Protein AF-A0A8S2PRD5-F1 (afdb_monomer_lite)

Organism: NCBI:txid392030

pLDDT: mean 72.34, std 20.8, range [29.12, 95.31]

Sequence (374 aa):
MIRCELNALCGSRYSSFDSYRQHIYRCHRSLIDPFDYDHSGSVAIEKALNDIGGSSVDCISSNEPDLTIDSDEFIYPEEELSEIDYQSINFGPILNNVFDQNTRFTKLTTFYTYFLLELREHHLLPQKVVQLIISNICILLDIIIKITNAKTLSACAPVIDFATVLREINQIISFISKNEYQFLKQCTEHFDYQPPTKIMLNTAEECANYVPLKQSVSCMLHDDQLLQAIIDNIKSLSTCTAKDKDLIISNRQCRSVRSNLVRPTNSNALLLKLYTDASNEIGGFQKNFNGGHFCRHCFITHENQHIPLTDISFVPRSRLKHDKIVNHIIANNGRQTVQGVKGLSWFHDLIGFHSTESLPPDIMHDIAEGSTAR

Structure (mmCIF, N/CA/C/O backbone):
data_AF-A0A8S2PRD5-F1
#
_entry.id   AF-A0A8S2PRD5-F1
#
loop_
_atom_site.group_PDB
_atom_site.id
_atom_site.type_symbol
_atom_site.label_atom_id
_atom_site.label_alt_id
_atom_site.label_comp_id
_atom_site.label_asym_id
_atom_site.label_entity_id
_atom_site.label_seq_id
_atom_site.pdbx_PDB_ins_code
_atom_site.Cartn_x
_atom_site.Cartn_y
_atom_site.Cartn_z
_atom_site.occupancy
_atom_site.B_iso_or_equiv
_atom_site.auth_seq_id
_atom_site.auth_comp_id
_atom_site.auth_asym_id
_atom_site.auth_atom_id
_atom_site.pdbx_PDB_model_num
ATOM 1 N N . MET A 1 1 ? 32.673 7.829 3.037 1.00 81.50 1 MET A N 1
ATOM 2 C CA . MET A 1 1 ? 32.618 9.024 3.907 1.00 81.50 1 MET A CA 1
ATOM 3 C C . MET A 1 1 ? 31.979 10.146 3.105 1.00 81.50 1 MET A C 1
ATOM 5 O O . MET A 1 1 ? 32.469 10.448 2.025 1.00 81.50 1 MET A O 1
ATOM 9 N N . ILE A 1 2 ? 30.852 10.674 3.574 1.00 92.62 2 ILE A N 1
ATOM 10 C CA . ILE A 1 2 ? 30.017 11.657 2.869 1.00 92.62 2 ILE A CA 1
ATOM 11 C C . ILE A 1 2 ? 30.376 13.046 3.390 1.00 92.62 2 ILE A C 1
ATOM 13 O O . ILE A 1 2 ? 30.524 13.213 4.599 1.00 92.62 2 ILE A O 1
ATOM 17 N N . ARG A 1 3 ? 30.528 14.035 2.508 1.00 94.12 3 ARG A N 1
ATOM 18 C CA . ARG A 1 3 ? 30.834 15.417 2.894 1.00 94.12 3 ARG A CA 1
ATOM 19 C C . ARG A 1 3 ? 29.640 16.323 2.618 1.00 94.12 3 ARG A C 1
ATOM 21 O O . ARG A 1 3 ? 29.030 16.227 1.559 1.00 94.12 3 ARG A O 1
ATOM 28 N N . CYS A 1 4 ? 29.315 17.198 3.563 1.00 93.31 4 CYS A N 1
ATOM 29 C CA . CYS A 1 4 ? 28.312 18.232 3.364 1.00 93.31 4 CYS A CA 1
ATOM 30 C C . CYS A 1 4 ? 28.913 19.442 2.649 1.00 93.31 4 CYS A C 1
ATOM 32 O O . CYS A 1 4 ? 29.813 20.102 3.170 1.00 93.31 4 CYS A O 1
ATOM 34 N N . GLU A 1 5 ? 28.394 19.717 1.452 1.00 92.38 5 GLU A N 1
ATOM 35 C CA . GLU A 1 5 ? 28.808 20.832 0.591 1.00 92.38 5 GLU A CA 1
ATOM 36 C C . GLU A 1 5 ? 27.636 21.778 0.265 1.00 92.38 5 GLU A C 1
ATOM 38 O O . GLU A 1 5 ? 27.723 22.592 -0.646 1.00 92.38 5 GLU A O 1
ATOM 43 N N . LEU A 1 6 ? 26.536 21.701 1.028 1.00 82.94 6 LEU A N 1
ATOM 44 C CA . LEU A 1 6 ? 25.355 22.563 0.849 1.00 82.94 6 LEU A CA 1
ATOM 45 C C . LEU A 1 6 ? 25.629 24.039 1.172 1.00 82.94 6 LEU A C 1
ATOM 47 O O . LEU A 1 6 ? 24.946 24.923 0.666 1.00 82.94 6 LEU A O 1
ATOM 51 N N . ASN A 1 7 ? 26.632 24.310 2.005 1.00 83.88 7 ASN A N 1
ATOM 52 C CA . ASN A 1 7 ? 27.149 25.645 2.272 1.00 83.88 7 ASN A CA 1
ATOM 53 C C . ASN A 1 7 ? 28.681 25.576 2.233 1.00 83.88 7 ASN A C 1
ATOM 55 O O . ASN A 1 7 ? 29.266 24.650 2.805 1.00 83.88 7 ASN A O 1
ATOM 59 N N . ALA A 1 8 ? 29.324 26.565 1.605 1.00 80.50 8 ALA A N 1
ATOM 60 C CA . ALA A 1 8 ? 30.781 26.676 1.507 1.00 80.50 8 ALA A CA 1
ATOM 61 C C . ALA A 1 8 ? 31.489 26.607 2.876 1.00 80.50 8 ALA A C 1
ATOM 63 O O . ALA A 1 8 ? 32.652 26.218 2.947 1.00 80.50 8 ALA A O 1
ATOM 64 N N . LEU A 1 9 ? 30.779 26.938 3.959 1.00 83.94 9 LEU A N 1
ATOM 65 C CA . LEU A 1 9 ? 31.292 26.922 5.330 1.00 83.94 9 LEU A CA 1
ATOM 66 C C . LEU A 1 9 ? 31.017 25.626 6.110 1.00 83.94 9 LEU A C 1
ATOM 68 O O . LEU A 1 9 ? 31.553 25.468 7.200 1.00 83.94 9 LEU A O 1
ATOM 72 N N . CYS A 1 10 ? 30.192 24.701 5.608 1.00 93.50 10 CYS A N 1
ATOM 73 C CA . CYS A 1 10 ? 29.813 23.524 6.393 1.00 93.50 10 CYS A CA 1
ATOM 74 C C . CYS A 1 10 ? 30.940 22.487 6.484 1.00 93.50 10 CYS A C 1
ATOM 76 O O . CYS A 1 10 ? 31.362 22.112 7.577 1.00 93.50 10 CYS A O 1
ATOM 78 N N . GLY A 1 11 ? 31.384 21.968 5.334 1.00 90.88 11 GLY A N 1
ATOM 79 C CA . GLY A 1 11 ? 32.516 21.045 5.205 1.00 90.88 11 GLY A CA 1
ATOM 80 C C . GLY A 1 11 ? 32.454 19.733 6.004 1.00 90.88 11 GLY A C 1
ATOM 81 O O . GLY A 1 11 ? 33.428 18.975 5.952 1.00 90.88 11 GLY A O 1
ATOM 82 N N . SER A 1 12 ? 31.359 19.457 6.718 1.00 94.44 12 SER A N 1
ATOM 83 C CA . SER A 1 12 ? 31.253 18.376 7.702 1.00 94.44 12 SER A CA 1
ATOM 84 C C . SER A 1 12 ? 31.282 16.999 7.043 1.00 94.44 12 SER A C 1
ATOM 86 O O . SER A 1 12 ? 30.816 16.835 5.914 1.00 94.44 12 SER A O 1
ATOM 88 N N . ARG A 1 13 ? 31.858 16.001 7.723 1.00 95.06 13 ARG A N 1
ATOM 89 C CA . ARG A 1 13 ? 32.055 14.643 7.190 1.00 95.06 13 ARG A CA 1
ATOM 90 C C . ARG A 1 13 ? 31.307 13.602 8.020 1.00 95.06 13 ARG A C 1
ATOM 92 O O . ARG A 1 13 ? 31.353 13.647 9.242 1.00 95.06 13 ARG A O 1
ATOM 99 N N . TYR A 1 14 ? 30.688 12.637 7.343 1.00 94.31 14 TYR A N 1
ATOM 100 C CA . TYR A 1 14 ? 29.856 11.596 7.948 1.00 94.31 14 TYR A CA 1
ATOM 101 C C . TYR A 1 14 ? 30.262 10.201 7.474 1.00 94.31 14 TYR A C 1
ATOM 103 O O . TYR A 1 14 ? 30.602 9.985 6.303 1.00 94.31 14 TYR A O 1
ATOM 111 N N . SER A 1 15 ? 30.232 9.241 8.394 1.00 86.75 15 SER A N 1
ATOM 112 C CA . SER A 1 15 ? 30.484 7.824 8.116 1.00 86.75 15 SER A CA 1
ATOM 113 C C . SER A 1 15 ? 29.257 7.111 7.540 1.00 86.75 15 SER A C 1
ATOM 115 O O . SER A 1 15 ? 29.431 6.190 6.746 1.00 86.75 15 SER A O 1
ATOM 117 N N . SER A 1 16 ? 28.041 7.570 7.862 1.00 90.69 16 SER A N 1
ATOM 118 C CA . SER A 1 16 ? 26.768 7.013 7.389 1.00 90.69 16 SER A CA 1
ATOM 119 C C . SER A 1 16 ? 25.863 8.078 6.754 1.00 90.69 16 SER A C 1
ATOM 121 O O . SER A 1 16 ? 26.011 9.281 6.992 1.00 90.69 16 SER A O 1
ATOM 123 N N . PHE A 1 17 ? 24.913 7.626 5.932 1.00 82.81 17 PHE A N 1
ATOM 124 C CA . PHE A 1 17 ? 23.930 8.500 5.292 1.00 82.81 17 PHE A CA 1
ATOM 125 C C . PHE A 1 17 ? 22.931 9.096 6.295 1.00 82.81 17 PHE A C 1
ATOM 127 O O . PHE A 1 17 ? 22.565 10.259 6.158 1.00 82.81 17 PHE A O 1
ATOM 134 N N . ASP A 1 18 ? 22.547 8.357 7.338 1.00 81.25 18 ASP A N 1
ATOM 135 C CA . ASP A 1 18 ? 21.600 8.853 8.344 1.00 81.25 18 ASP A CA 1
ATOM 136 C C . ASP A 1 18 ? 22.165 10.029 9.143 1.00 81.25 18 ASP A C 1
ATOM 138 O O . ASP A 1 18 ? 21.480 11.036 9.329 1.00 81.25 18 ASP A O 1
ATOM 142 N N . SER A 1 19 ? 23.440 9.965 9.539 1.00 86.06 19 SER A N 1
ATOM 143 C CA . SER A 1 19 ? 24.104 11.082 10.220 1.00 86.06 19 SER A CA 1
ATOM 144 C C . SER A 1 19 ? 24.233 12.307 9.311 1.00 86.06 19 SER A C 1
ATOM 146 O O . SER A 1 19 ? 24.036 13.436 9.761 1.00 86.06 19 SER A O 1
ATOM 148 N N . TYR A 1 20 ? 24.497 12.090 8.019 1.00 93.44 20 TYR A N 1
ATOM 149 C CA . TYR A 1 20 ? 24.506 13.156 7.018 1.00 93.44 20 TYR A CA 1
ATOM 150 C C . TYR A 1 20 ? 23.119 13.792 6.847 1.00 93.44 20 TYR A C 1
ATOM 152 O O . TYR A 1 20 ? 22.990 15.014 6.891 1.00 93.44 20 TYR A O 1
ATOM 160 N N . ARG A 1 21 ? 22.063 12.979 6.732 1.00 89.81 21 ARG A N 1
ATOM 161 C CA . ARG A 1 21 ? 20.674 13.437 6.611 1.00 89.81 21 ARG A CA 1
ATOM 162 C C . ARG A 1 21 ? 20.238 14.244 7.836 1.00 89.81 21 ARG A C 1
ATOM 164 O O . ARG A 1 21 ? 19.700 15.335 7.677 1.00 89.81 21 ARG A O 1
ATOM 171 N N . GLN A 1 22 ? 20.491 13.757 9.051 1.00 88.56 22 GLN A N 1
ATOM 172 C CA . GLN A 1 22 ? 20.155 14.487 10.282 1.00 88.56 22 GLN A CA 1
ATOM 173 C C . GLN A 1 22 ? 20.867 15.839 10.358 1.00 88.56 22 GLN A C 1
ATOM 175 O O . GLN A 1 22 ? 20.263 16.842 10.734 1.00 88.56 22 GLN A O 1
ATOM 180 N N . HIS A 1 23 ? 22.140 15.881 9.966 1.00 94.19 23 HIS A N 1
ATOM 181 C CA . HIS A 1 23 ? 22.890 17.124 9.890 1.00 94.19 23 HIS A CA 1
ATOM 182 C C . HIS A 1 23 ? 22.273 18.119 8.900 1.00 94.19 23 HIS A C 1
ATOM 184 O O . HIS A 1 23 ? 22.105 19.288 9.241 1.00 94.19 23 HIS A O 1
ATOM 190 N N . ILE A 1 24 ? 21.887 17.658 7.710 1.00 93.62 24 ILE A N 1
ATOM 191 C CA . ILE A 1 24 ? 21.213 18.480 6.703 1.00 93.62 24 ILE A CA 1
ATOM 192 C C . ILE A 1 24 ? 19.954 19.144 7.287 1.00 93.62 24 ILE A C 1
ATOM 194 O O . ILE A 1 24 ? 19.791 20.357 7.169 1.00 93.62 24 ILE A O 1
ATOM 198 N N . TYR A 1 25 ? 19.106 18.385 7.987 1.00 86.69 25 TYR A N 1
ATOM 199 C CA . TYR A 1 25 ? 17.889 18.926 8.606 1.00 86.69 25 TYR A CA 1
ATOM 200 C C . TYR A 1 25 ? 18.149 19.858 9.793 1.00 86.69 25 TYR A C 1
ATOM 202 O O . TYR A 1 25 ? 17.307 20.697 10.090 1.00 86.69 25 TYR A O 1
ATOM 210 N N . ARG A 1 26 ? 19.286 19.732 10.485 1.00 89.12 26 ARG A N 1
ATOM 211 C CA . ARG A 1 26 ? 19.626 20.596 11.627 1.00 89.12 26 ARG A CA 1
ATOM 212 C C . ARG A 1 26 ? 20.321 21.885 11.201 1.00 89.12 26 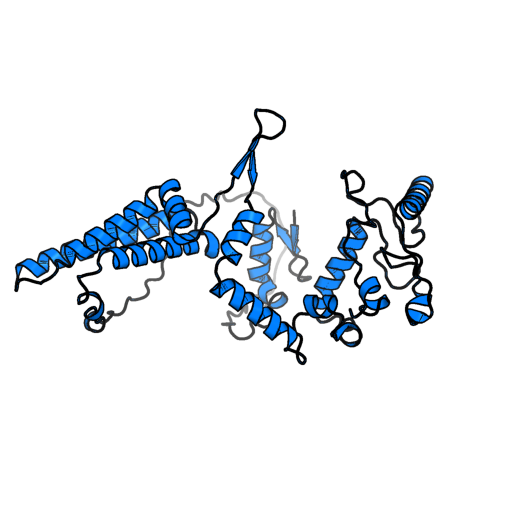ARG A C 1
ATOM 214 O O . ARG A 1 26 ? 20.018 22.947 11.727 1.00 89.12 26 ARG A O 1
ATOM 221 N N . CYS A 1 27 ? 21.255 21.793 10.260 1.00 91.44 27 CYS A N 1
ATOM 222 C CA . CYS A 1 27 ? 22.166 22.885 9.915 1.00 91.44 27 CYS A CA 1
ATOM 223 C C . CYS A 1 27 ? 21.811 23.584 8.596 1.00 91.44 27 CYS A C 1
ATOM 225 O O . CYS A 1 27 ? 22.276 24.696 8.353 1.00 91.44 27 CYS A O 1
ATOM 227 N N . HIS A 1 28 ? 21.006 22.948 7.740 1.00 91.56 28 HIS A N 1
ATOM 228 C CA . HIS A 1 28 ? 20.666 23.447 6.404 1.00 91.56 28 HIS A CA 1
ATOM 229 C C . HIS A 1 28 ? 19.160 23.455 6.131 1.00 91.56 28 HIS A C 1
ATOM 231 O O . HIS A 1 28 ? 18.758 23.573 4.976 1.00 91.56 28 HIS A O 1
ATOM 237 N N . ARG A 1 29 ? 18.321 23.380 7.176 1.00 84.56 29 ARG A N 1
ATOM 238 C CA . ARG A 1 29 ? 16.852 23.379 7.049 1.00 84.56 29 ARG A CA 1
ATOM 239 C C . ARG A 1 29 ? 16.341 24.531 6.186 1.00 84.56 29 ARG A C 1
ATOM 241 O O . ARG A 1 29 ? 15.559 24.303 5.274 1.00 84.56 29 ARG A O 1
ATOM 248 N N . SER A 1 30 ? 16.869 25.732 6.410 1.00 82.56 30 SER A N 1
ATOM 249 C CA . SER A 1 30 ? 16.503 26.950 5.677 1.00 82.56 30 SER A CA 1
ATOM 250 C C . SER A 1 30 ? 16.860 26.930 4.186 1.00 82.56 30 SER A C 1
ATOM 252 O O . SER A 1 30 ? 16.276 27.679 3.411 1.00 82.56 30 SER A O 1
ATOM 254 N N . LEU A 1 31 ? 17.803 26.083 3.762 1.00 80.75 31 LEU A N 1
ATOM 255 C CA . LEU A 1 31 ? 18.169 25.923 2.349 1.00 80.75 31 LEU A CA 1
ATOM 256 C C . LEU A 1 31 ? 17.273 24.911 1.621 1.00 80.75 31 LEU A C 1
ATOM 258 O O . LEU A 1 31 ? 17.269 24.873 0.394 1.00 80.75 31 LEU A O 1
ATOM 262 N N . ILE A 1 32 ? 16.551 24.076 2.368 1.00 78.44 32 ILE A N 1
ATOM 263 C CA . ILE A 1 32 ? 15.752 22.962 1.840 1.00 78.44 32 ILE A CA 1
ATOM 264 C C . ILE A 1 32 ? 14.269 23.291 1.898 1.00 78.44 32 ILE A C 1
ATOM 266 O O . ILE A 1 32 ? 13.533 22.916 0.988 1.00 78.44 32 ILE A O 1
ATOM 270 N N . ASP A 1 33 ? 13.852 24.013 2.937 1.00 75.00 33 ASP A N 1
ATOM 271 C CA . ASP A 1 33 ? 12.475 24.442 3.123 1.00 75.00 33 ASP A CA 1
ATOM 272 C C . ASP A 1 33 ? 12.391 25.974 3.259 1.00 75.00 33 ASP A C 1
ATOM 274 O O . ASP A 1 33 ? 12.372 26.519 4.365 1.00 75.00 33 ASP A O 1
ATOM 278 N N . PRO A 1 34 ? 12.399 26.707 2.130 1.00 55.69 34 PRO A N 1
ATOM 279 C CA . PRO A 1 34 ? 12.391 28.169 2.127 1.00 55.69 34 PRO A CA 1
ATOM 280 C C . PRO A 1 34 ? 11.046 28.784 2.555 1.00 55.69 34 PRO A C 1
ATOM 282 O O . PRO A 1 34 ? 10.922 30.008 2.551 1.00 55.69 34 PRO A O 1
ATOM 285 N N . PHE A 1 35 ? 10.037 27.975 2.900 1.00 56.50 35 PHE A N 1
ATOM 286 C CA . PHE A 1 35 ? 8.709 28.447 3.306 1.00 56.50 35 PHE A CA 1
ATOM 287 C C . PHE A 1 35 ? 8.479 28.427 4.825 1.00 56.50 35 PHE A C 1
ATOM 289 O O . PHE A 1 35 ? 7.447 28.910 5.280 1.00 56.50 35 PHE A O 1
ATOM 296 N N . ASP A 1 36 ? 9.445 27.950 5.613 1.00 50.06 36 ASP A N 1
ATOM 297 C CA . ASP A 1 36 ? 9.344 27.814 7.076 1.00 50.06 36 ASP A CA 1
ATOM 298 C C . ASP A 1 36 ? 9.829 29.090 7.810 1.00 50.06 36 ASP A C 1
ATOM 300 O O . ASP A 1 36 ? 10.628 29.039 8.746 1.00 50.06 36 ASP A O 1
ATOM 304 N N . TYR A 1 37 ? 9.419 30.274 7.330 1.00 49.56 37 TYR A N 1
ATOM 305 C CA . TYR A 1 37 ? 9.988 31.562 7.767 1.00 49.56 37 TYR A CA 1
ATOM 306 C C . TYR A 1 37 ? 9.439 32.126 9.087 1.00 49.56 37 TYR A C 1
ATOM 308 O O . TYR A 1 37 ? 9.913 33.178 9.510 1.00 49.56 37 TYR A O 1
ATOM 316 N N . ASP A 1 38 ? 8.513 31.451 9.774 1.00 46.62 38 ASP A N 1
ATOM 317 C CA . ASP A 1 38 ? 7.819 32.067 10.919 1.00 46.62 38 ASP A CA 1
ATOM 318 C C . ASP A 1 38 ? 8.161 31.518 12.308 1.00 46.62 38 ASP A C 1
ATOM 320 O O . ASP A 1 38 ? 7.653 32.049 13.296 1.00 46.62 38 ASP A O 1
ATOM 324 N N . HIS A 1 39 ? 9.066 30.546 12.462 1.00 44.78 39 HIS A N 1
ATOM 325 C CA . HIS A 1 39 ? 9.470 30.056 13.792 1.00 44.78 39 HIS A CA 1
ATOM 326 C C . HIS A 1 39 ? 10.991 30.065 13.998 1.00 44.78 39 HIS A C 1
ATOM 328 O O . HIS A 1 39 ? 11.634 29.022 14.098 1.00 44.78 39 HIS A O 1
ATOM 334 N N . SER A 1 40 ? 11.579 31.257 14.142 1.00 41.06 40 SER A N 1
ATOM 335 C CA . SER A 1 40 ? 12.904 31.406 14.758 1.00 41.06 40 SER A CA 1
ATOM 336 C C . SER A 1 40 ? 12.829 32.245 16.034 1.00 41.06 40 SER A C 1
ATOM 338 O O . SER A 1 40 ? 12.933 33.472 16.004 1.00 41.06 40 SER A O 1
ATOM 340 N N . GLY A 1 41 ? 12.700 31.561 17.173 1.00 33.75 41 GLY A N 1
ATOM 341 C CA . GLY A 1 41 ? 13.193 32.067 18.449 1.00 33.75 41 GLY A CA 1
ATOM 342 C C . GLY A 1 41 ? 14.714 32.174 18.366 1.00 33.75 41 GLY A C 1
ATOM 343 O O . GLY A 1 41 ? 15.421 31.171 18.319 1.00 33.75 41 GLY A O 1
ATOM 344 N N . SER A 1 42 ? 15.196 33.407 18.261 1.00 31.94 42 SER A N 1
ATOM 345 C CA . SER A 1 42 ? 16.609 33.767 18.217 1.00 31.94 42 SER A CA 1
ATOM 346 C C . SER A 1 42 ? 17.311 33.380 19.525 1.00 31.94 42 SER A C 1
ATOM 348 O O . SER A 1 42 ? 17.002 33.935 20.577 1.00 31.94 42 SER A O 1
ATOM 350 N N . VAL A 1 43 ? 18.285 32.468 19.462 1.00 34.00 43 VAL A N 1
ATOM 351 C CA . VAL A 1 43 ? 19.375 32.406 20.447 1.00 34.00 43 VAL A CA 1
ATOM 352 C C . VAL A 1 43 ? 20.612 32.957 19.753 1.00 34.00 43 VAL A C 1
ATOM 354 O O . VAL A 1 43 ? 21.229 32.307 18.910 1.00 34.00 43 VAL A O 1
ATOM 357 N N . ALA A 1 44 ? 20.906 34.214 20.070 1.00 33.72 44 ALA A N 1
ATOM 358 C CA . ALA A 1 44 ? 22.011 34.982 19.532 1.00 33.72 44 ALA A CA 1
ATOM 359 C C . ALA A 1 44 ? 23.366 34.354 19.897 1.00 33.72 44 ALA A C 1
ATOM 361 O O . ALA A 1 44 ? 23.683 34.136 21.066 1.00 33.72 44 ALA A O 1
ATOM 362 N N . ILE A 1 45 ? 24.190 34.121 18.875 1.00 36.31 45 ILE A N 1
ATOM 363 C CA . ILE A 1 45 ? 25.635 33.941 19.013 1.00 36.31 45 ILE A CA 1
ATOM 364 C C . ILE A 1 45 ? 26.237 35.343 19.068 1.00 36.31 45 ILE A C 1
ATOM 366 O O . ILE A 1 45 ? 26.484 35.966 18.040 1.00 36.31 45 ILE A O 1
ATOM 370 N N . GLU A 1 46 ? 26.468 35.841 20.276 1.00 31.72 46 GLU A N 1
ATOM 371 C CA . GLU A 1 46 ? 27.207 37.079 20.506 1.00 31.72 46 GLU A CA 1
ATOM 372 C C . GLU A 1 46 ? 28.228 36.853 21.626 1.00 31.72 46 GLU A C 1
ATOM 374 O O . GLU A 1 46 ? 28.050 37.293 22.757 1.00 31.72 46 GLU A O 1
ATOM 379 N N . LYS A 1 47 ? 29.295 36.089 21.334 1.00 34.19 47 LYS A N 1
ATOM 380 C CA . LYS A 1 47 ? 30.509 36.076 22.170 1.00 34.19 47 LYS A CA 1
ATOM 381 C C . LYS A 1 47 ? 31.718 35.422 21.490 1.00 34.19 47 LYS A C 1
ATOM 383 O O . LYS A 1 47 ? 32.121 34.330 21.870 1.00 34.19 47 LYS A O 1
ATOM 388 N N . ALA A 1 48 ? 32.318 36.075 20.494 1.00 31.77 48 ALA A N 1
ATOM 389 C CA . ALA A 1 48 ? 33.668 35.700 20.045 1.00 31.77 48 ALA A CA 1
ATOM 390 C C . ALA A 1 48 ? 34.397 36.800 19.253 1.00 31.77 48 ALA A C 1
ATOM 392 O O . ALA A 1 48 ? 35.085 36.499 18.289 1.00 31.77 48 ALA A O 1
ATOM 393 N N . LEU A 1 49 ? 34.268 38.073 19.633 1.00 32.69 49 LEU A N 1
ATOM 394 C CA . LEU A 1 49 ? 35.173 39.129 19.167 1.00 32.69 49 LEU A CA 1
ATOM 395 C C . LEU A 1 49 ? 35.340 40.150 20.292 1.00 32.69 49 LEU A C 1
ATOM 397 O O . LEU A 1 49 ? 34.563 41.091 20.382 1.00 32.69 49 LEU A O 1
ATOM 401 N N . ASN A 1 50 ? 36.281 39.863 21.195 1.00 32.19 50 ASN A N 1
ATOM 402 C CA . ASN A 1 50 ? 37.108 40.799 21.968 1.00 32.19 50 ASN A CA 1
ATOM 403 C C . ASN A 1 50 ? 37.783 40.009 23.098 1.00 32.19 50 ASN A C 1
ATOM 405 O O . ASN A 1 50 ? 37.193 39.807 24.151 1.00 32.19 50 ASN A O 1
ATOM 409 N N . ASP A 1 51 ? 38.986 39.493 22.845 1.00 33.19 51 ASP A N 1
ATOM 410 C CA . ASP A 1 51 ? 40.141 39.934 23.627 1.00 33.19 51 ASP A CA 1
ATOM 411 C C . ASP A 1 51 ? 41.457 39.496 22.981 1.00 33.19 51 ASP A C 1
ATOM 413 O O . ASP A 1 51 ? 41.624 38.400 22.447 1.00 33.19 51 ASP A O 1
ATOM 417 N N . ILE A 1 52 ? 42.362 40.462 22.977 1.00 37.72 52 ILE A N 1
ATOM 418 C CA . ILE A 1 52 ? 43.666 40.494 22.337 1.00 37.72 52 ILE A CA 1
ATOM 419 C C . ILE A 1 52 ? 44.708 39.972 23.329 1.00 37.72 52 ILE A C 1
ATOM 421 O O . ILE A 1 52 ? 44.768 40.446 24.459 1.00 37.72 52 ILE A O 1
ATOM 425 N N . GLY A 1 53 ? 45.627 39.134 22.843 1.00 29.73 53 GLY A N 1
ATOM 426 C CA . GLY A 1 53 ? 47.036 39.244 23.227 1.00 29.73 53 GLY A CA 1
ATOM 427 C C . GLY A 1 53 ? 47.675 38.039 23.916 1.00 29.73 53 GLY A C 1
ATOM 428 O O . GLY A 1 53 ? 47.416 37.765 25.080 1.00 29.73 53 GLY A O 1
ATOM 429 N N . GLY A 1 54 ? 48.666 37.454 23.232 1.00 30.11 54 GLY A N 1
ATOM 430 C CA . GLY A 1 54 ? 49.932 37.101 23.883 1.00 30.11 54 GLY A CA 1
ATOM 431 C C . GLY A 1 54 ? 50.380 35.636 23.853 1.00 30.11 54 GLY A C 1
ATOM 432 O O . GLY A 1 54 ? 49.936 34.830 24.653 1.00 30.11 54 GLY A O 1
ATOM 433 N N . SER A 1 55 ? 51.425 35.399 23.050 1.00 29.12 55 SER A N 1
ATOM 434 C CA . SER A 1 55 ? 52.562 34.497 23.322 1.00 29.12 55 SER A CA 1
ATOM 435 C C . SER A 1 55 ? 52.420 32.976 23.122 1.00 29.12 55 SER A C 1
ATOM 437 O O . SER A 1 55 ? 52.030 32.234 24.008 1.00 29.12 55 SER A O 1
ATOM 439 N N . SER A 1 56 ? 52.905 32.524 21.959 1.00 32.84 56 SER A N 1
ATOM 440 C CA . SER A 1 56 ? 54.124 31.704 21.800 1.00 32.84 56 SER A CA 1
ATOM 441 C C . SER A 1 56 ? 54.410 30.551 22.788 1.00 32.84 56 SER A C 1
ATOM 443 O O . SER A 1 56 ? 54.851 30.796 23.908 1.00 32.84 56 SER A O 1
ATOM 445 N N . VAL A 1 57 ? 54.416 29.344 22.198 1.00 33.75 57 VAL A N 1
ATOM 446 C CA . VAL A 1 57 ? 55.352 28.208 22.387 1.00 33.75 57 VAL A CA 1
ATOM 447 C C . VAL A 1 57 ? 54.972 27.063 23.350 1.00 33.75 57 VAL A C 1
ATOM 449 O O . VAL A 1 57 ? 54.729 27.244 24.535 1.00 33.75 57 VAL A O 1
ATOM 452 N N . ASP A 1 58 ? 55.072 25.874 22.740 1.00 29.97 58 ASP A N 1
ATOM 453 C CA . ASP A 1 58 ? 55.402 24.533 23.235 1.00 29.97 58 ASP A CA 1
ATOM 454 C C . ASP A 1 58 ? 54.351 23.433 23.457 1.00 29.97 58 ASP A C 1
ATOM 456 O O . ASP A 1 58 ? 53.201 23.621 23.833 1.00 29.97 58 ASP A O 1
ATOM 460 N N . CYS A 1 59 ? 54.851 22.252 23.085 1.00 32.53 59 CYS A N 1
ATOM 461 C CA . CYS A 1 59 ? 54.249 20.949 22.862 1.00 32.53 59 CYS A CA 1
ATOM 462 C C . CYS A 1 59 ? 53.725 20.259 24.134 1.00 32.53 59 CYS A C 1
ATOM 464 O O . CYS A 1 59 ? 54.050 20.680 25.238 1.00 32.53 59 CYS A O 1
ATOM 466 N N . ILE A 1 60 ? 53.058 19.106 23.917 1.00 31.66 60 ILE A N 1
ATOM 467 C CA . ILE A 1 60 ? 52.848 17.903 24.776 1.00 31.66 60 ILE A CA 1
ATOM 468 C C . ILE A 1 60 ? 51.348 17.541 24.758 1.00 31.66 60 ILE A C 1
ATOM 470 O O . ILE A 1 60 ? 50.506 18.303 25.206 1.00 31.66 60 ILE A O 1
ATOM 474 N N . SER A 1 61 ? 50.966 16.537 23.963 1.00 30.28 61 SER A N 1
ATOM 475 C CA . SER A 1 61 ? 50.771 15.119 24.333 1.00 30.28 61 SER A CA 1
ATOM 476 C C . SER A 1 61 ? 49.402 14.822 24.947 1.00 30.28 61 SER A C 1
ATOM 478 O O . SER A 1 61 ? 49.051 15.375 25.978 1.00 30.28 61 SER A O 1
ATOM 480 N N . SER A 1 62 ? 48.721 13.861 24.308 1.00 35.62 62 SER A N 1
ATOM 481 C CA . SER A 1 62 ? 47.829 12.836 24.878 1.00 35.62 62 SER A CA 1
ATOM 482 C C . SER A 1 62 ? 46.776 13.271 25.900 1.00 35.62 62 SER A C 1
ATOM 484 O O . SER A 1 62 ? 47.114 13.604 27.030 1.00 35.62 62 SER A O 1
ATOM 486 N N . ASN A 1 63 ? 45.501 13.101 25.540 1.00 31.55 63 ASN A N 1
ATOM 487 C CA . ASN A 1 63 ? 44.595 12.161 26.215 1.00 31.55 63 ASN A CA 1
ATOM 488 C C . ASN A 1 63 ? 43.254 12.123 25.469 1.00 31.55 63 ASN A C 1
ATOM 490 O O . ASN A 1 63 ? 42.556 13.132 25.372 1.00 31.55 63 ASN A O 1
ATOM 494 N N . GLU A 1 64 ? 42.911 10.952 24.933 1.00 41.88 64 GLU A N 1
ATOM 495 C CA . GLU A 1 64 ? 41.528 10.615 24.596 1.00 41.88 64 GLU A CA 1
ATOM 496 C C . GLU A 1 64 ? 40.713 10.546 25.897 1.00 41.88 64 GLU A C 1
ATOM 498 O O . GLU A 1 64 ? 41.161 9.892 26.843 1.00 41.88 64 GLU A O 1
ATOM 503 N N . PRO A 1 65 ? 39.533 11.180 25.984 1.00 38.62 65 PRO A N 1
ATOM 504 C CA . PRO A 1 65 ? 38.575 10.844 27.013 1.00 38.62 65 PRO A CA 1
ATOM 505 C C . PRO A 1 65 ? 37.691 9.696 26.521 1.00 38.62 65 PRO A C 1
ATOM 507 O O . PRO A 1 65 ? 36.905 9.834 25.582 1.00 38.62 65 PRO A O 1
ATOM 510 N N . ASP A 1 66 ? 37.853 8.571 27.205 1.00 36.22 66 ASP A N 1
ATOM 511 C CA . ASP A 1 66 ? 36.930 7.447 27.273 1.00 36.22 66 ASP A CA 1
ATOM 512 C C . ASP A 1 66 ? 35.548 7.966 27.714 1.00 36.22 66 ASP A C 1
ATOM 514 O O . ASP A 1 66 ? 35.384 8.480 28.823 1.00 36.22 66 ASP A O 1
ATOM 518 N N . LEU A 1 67 ? 34.567 7.919 26.811 1.00 37.75 67 LEU A N 1
ATOM 519 C CA . LEU A 1 67 ? 33.177 8.279 27.089 1.00 37.75 67 LEU A CA 1
ATOM 520 C C . LEU A 1 67 ? 32.333 7.009 27.074 1.00 37.75 67 LEU A C 1
ATOM 522 O O . LEU A 1 67 ? 31.693 6.658 26.083 1.00 37.75 67 LEU A O 1
ATOM 526 N N . THR A 1 68 ? 32.312 6.343 28.224 1.00 40.62 68 THR A N 1
ATOM 527 C CA . THR A 1 68 ? 31.217 5.465 28.627 1.00 40.62 68 THR A CA 1
ATOM 528 C C . THR A 1 68 ? 29.963 6.322 28.804 1.00 40.62 68 THR A C 1
ATOM 530 O O . THR A 1 68 ? 29.834 7.038 29.797 1.00 40.62 68 THR A O 1
ATOM 533 N N . ILE A 1 69 ? 29.053 6.288 27.830 1.00 39.00 69 ILE A N 1
ATOM 534 C CA . ILE A 1 69 ? 27.697 6.823 27.988 1.00 39.00 69 ILE A CA 1
ATOM 535 C C . ILE A 1 69 ? 26.812 5.661 28.432 1.00 39.00 69 ILE A C 1
ATOM 537 O O . ILE A 1 69 ? 26.423 4.817 27.626 1.00 39.00 69 ILE A O 1
ATOM 541 N N . ASP A 1 70 ? 26.562 5.624 29.737 1.00 36.59 70 ASP A N 1
ATOM 542 C CA . ASP A 1 70 ? 25.563 4.786 30.388 1.00 36.59 70 ASP A CA 1
ATOM 543 C C . ASP A 1 70 ? 24.231 5.554 30.476 1.00 36.59 70 ASP A C 1
ATOM 545 O O . ASP A 1 70 ? 24.206 6.752 30.760 1.00 36.59 70 ASP A O 1
ATOM 549 N N . SER A 1 71 ? 23.139 4.812 30.276 1.00 39.47 71 SER A N 1
ATOM 550 C CA . SER A 1 71 ? 21.725 5.132 30.545 1.00 39.47 71 SER A CA 1
ATOM 551 C C . SER A 1 71 ? 21.069 6.333 29.836 1.00 39.47 71 SER A C 1
ATOM 553 O O . SER A 1 71 ? 21.215 7.488 30.225 1.00 39.47 71 SER A O 1
ATOM 555 N N . ASP A 1 72 ? 20.213 6.003 28.861 1.00 37.88 72 ASP A N 1
ATOM 556 C CA . ASP A 1 72 ? 19.135 6.845 28.333 1.00 37.88 72 ASP A CA 1
ATOM 557 C C . ASP A 1 72 ? 18.122 7.197 29.442 1.00 37.88 72 ASP A C 1
ATOM 559 O O . ASP A 1 72 ? 17.169 6.457 29.703 1.00 37.88 72 ASP A O 1
ATOM 563 N N . GLU A 1 73 ? 18.305 8.345 30.091 1.00 35.34 73 GLU A N 1
ATOM 564 C CA . GLU A 1 73 ? 17.277 8.970 30.920 1.00 35.34 73 GLU A CA 1
ATOM 565 C C . GLU A 1 73 ? 16.392 9.844 30.016 1.00 35.34 73 GLU A C 1
ATOM 567 O O . GLU A 1 73 ? 16.714 10.983 29.673 1.00 35.34 73 GLU A O 1
ATOM 572 N N . PHE A 1 74 ? 15.279 9.269 29.551 1.00 35.06 74 PHE A N 1
ATOM 573 C CA . PHE A 1 74 ? 14.246 10.010 28.829 1.00 35.06 74 PHE A CA 1
ATOM 574 C C . PHE A 1 74 ? 13.562 10.989 29.789 1.00 35.06 74 PHE A C 1
ATOM 576 O O . PHE A 1 74 ? 12.674 10.615 30.554 1.00 35.06 74 PHE A O 1
ATOM 583 N N . ILE A 1 75 ? 13.966 12.257 29.726 1.00 29.77 75 ILE A N 1
ATOM 584 C CA . ILE A 1 75 ? 13.264 13.371 30.365 1.00 29.77 75 ILE A CA 1
ATOM 585 C C . ILE A 1 75 ? 11.960 13.597 29.590 1.00 29.77 75 ILE A C 1
ATOM 587 O O . ILE A 1 75 ? 11.966 14.164 28.495 1.00 29.77 75 ILE A O 1
ATOM 591 N N . TYR A 1 76 ? 10.837 13.141 30.143 1.00 36.62 76 TYR A N 1
ATOM 592 C CA . TYR A 1 76 ? 9.526 13.626 29.723 1.00 36.62 76 TYR A CA 1
ATOM 593 C C . TYR A 1 76 ? 9.313 15.017 30.334 1.00 36.62 76 TYR A C 1
ATOM 595 O O . TYR A 1 76 ? 9.543 15.176 31.534 1.00 36.62 76 TYR A O 1
ATOM 603 N N . PRO A 1 77 ? 8.888 16.029 29.560 1.00 32.84 77 PRO A N 1
ATOM 604 C CA . PRO A 1 77 ? 8.426 17.273 30.150 1.00 32.84 77 PRO A CA 1
ATOM 605 C C . PRO A 1 77 ? 7.201 16.967 31.021 1.00 32.84 77 PRO A C 1
ATOM 607 O O . PRO A 1 77 ? 6.230 16.375 30.547 1.00 32.84 77 PRO A O 1
ATOM 610 N N . GLU A 1 78 ? 7.265 17.344 32.299 1.00 37.78 78 GLU A N 1
ATOM 611 C CA . GLU A 1 78 ? 6.100 17.433 33.179 1.00 37.78 78 GLU A CA 1
ATOM 612 C C . GLU A 1 78 ? 5.185 18.541 32.639 1.00 37.78 78 GLU A C 1
ATOM 614 O O . GLU A 1 78 ? 5.221 19.685 33.084 1.00 37.78 78 GLU A O 1
ATOM 619 N N . GLU A 1 79 ? 4.391 18.228 31.617 1.00 41.03 79 GLU A N 1
ATOM 620 C CA . GLU A 1 79 ? 3.226 19.038 31.293 1.00 41.03 79 GLU A CA 1
ATOM 621 C C . GLU A 1 79 ? 2.159 18.742 32.347 1.00 41.03 79 GLU A C 1
ATOM 623 O O . GLU A 1 79 ? 1.663 17.619 32.471 1.00 41.03 79 GLU A O 1
ATOM 628 N N . GLU A 1 80 ? 1.846 19.765 33.143 1.00 40.47 80 GLU A N 1
ATOM 629 C CA . GLU A 1 80 ? 0.741 19.779 34.092 1.00 40.47 80 GLU A CA 1
ATOM 630 C C . GLU A 1 80 ? -0.552 19.364 33.375 1.00 40.47 80 GLU A C 1
ATOM 632 O O .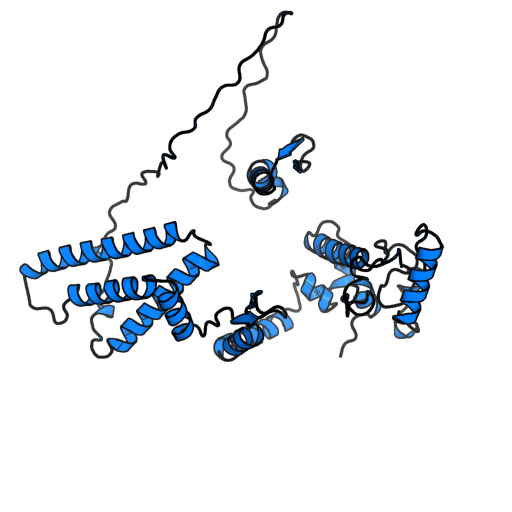 GLU A 1 80 ? -1.172 20.138 32.641 1.00 40.47 80 GLU A O 1
ATOM 637 N N . LEU A 1 81 ? -0.968 18.114 33.591 1.00 37.81 81 LEU A N 1
ATOM 638 C CA . LEU A 1 81 ? -2.281 17.605 33.214 1.00 37.81 81 LEU A CA 1
ATOM 639 C C . LEU A 1 81 ? -3.337 18.357 34.029 1.00 37.81 81 LEU A C 1
ATOM 641 O O . LEU A 1 81 ? -3.761 17.907 35.093 1.00 37.81 81 LEU A O 1
ATOM 645 N N . SER A 1 82 ? -3.746 19.527 33.536 1.00 41.53 82 SER A N 1
ATOM 646 C CA . SER A 1 82 ? -4.902 20.249 34.061 1.00 41.53 82 SER A CA 1
ATOM 647 C C . SER A 1 82 ? -6.118 19.316 34.105 1.00 41.53 82 SER A C 1
ATOM 649 O O . SER A 1 82 ? -6.315 18.501 33.200 1.00 41.53 82 SER A O 1
ATOM 651 N N . GLU A 1 83 ? -6.894 19.411 35.185 1.00 41.53 83 GLU A N 1
ATOM 652 C CA . GLU A 1 83 ? -8.051 18.565 35.477 1.00 41.53 83 GLU A CA 1
ATOM 653 C C . GLU A 1 83 ? -9.014 18.513 34.282 1.00 41.53 83 GLU A C 1
ATOM 655 O O . GLU A 1 83 ? -9.779 19.440 34.020 1.00 41.53 83 GLU A O 1
ATOM 660 N N . ILE A 1 84 ? -8.971 17.409 33.535 1.00 39.19 84 ILE A N 1
ATOM 661 C CA . ILE A 1 84 ? -9.940 17.128 32.479 1.00 39.19 84 ILE A CA 1
ATOM 662 C C . ILE A 1 84 ? -11.307 16.976 33.156 1.00 39.19 84 ILE A C 1
ATOM 664 O O . ILE A 1 84 ? -11.490 16.096 33.997 1.00 39.19 84 ILE A O 1
ATOM 668 N N . ASP A 1 85 ? -12.274 17.825 32.801 1.00 44.22 85 ASP A N 1
ATOM 669 C CA . ASP A 1 85 ? -13.645 17.734 33.308 1.00 44.22 85 ASP A CA 1
ATOM 670 C C . ASP A 1 85 ? -14.360 16.505 32.722 1.00 44.22 85 ASP A C 1
ATOM 672 O O . ASP A 1 85 ? -15.038 16.550 31.688 1.00 44.22 85 ASP A O 1
ATOM 676 N N . TYR A 1 86 ? -14.203 15.378 33.417 1.00 46.41 86 TYR A N 1
ATOM 677 C CA . TYR A 1 86 ? -14.816 14.094 33.085 1.00 46.41 86 TYR A CA 1
ATOM 678 C C . TYR A 1 86 ? -16.354 14.114 33.128 1.00 46.41 86 TYR A C 1
ATOM 680 O O . TYR A 1 86 ? -16.973 13.165 32.643 1.00 46.41 86 TYR A O 1
ATOM 688 N N . GLN A 1 87 ? -16.998 15.155 33.679 1.00 43.53 87 GLN A N 1
ATOM 689 C CA . GLN A 1 87 ? -18.464 15.250 33.708 1.00 43.53 87 GLN A CA 1
ATOM 690 C C . GLN A 1 87 ? -19.062 15.642 32.349 1.00 43.53 87 GLN A C 1
ATOM 692 O O . GLN A 1 87 ? -20.253 15.434 32.119 1.00 43.53 87 GLN A O 1
ATOM 697 N N . SER A 1 88 ? -18.242 16.149 31.425 1.00 38.97 88 SER A N 1
ATOM 698 C CA . SER A 1 88 ? -18.674 16.572 30.088 1.00 38.97 88 SER A CA 1
ATOM 699 C C . SER A 1 88 ? -18.818 15.426 29.070 1.00 38.97 88 SER A C 1
ATOM 701 O O . SER A 1 88 ? -19.423 15.608 28.009 1.00 38.97 88 SER A O 1
ATOM 703 N N . ILE A 1 89 ? -18.317 14.221 29.375 1.00 39.38 89 ILE A N 1
ATOM 704 C CA . ILE A 1 89 ? -18.338 13.087 28.440 1.00 39.38 89 ILE A CA 1
ATOM 705 C C . ILE A 1 89 ? -19.667 12.324 28.566 1.00 39.38 89 ILE A C 1
ATOM 707 O O . ILE A 1 89 ? -19.838 11.432 29.397 1.00 39.38 89 ILE A O 1
ATOM 711 N N . ASN A 1 90 ? -20.638 12.672 27.720 1.00 41.94 90 ASN A N 1
ATOM 712 C CA . ASN A 1 90 ? -21.944 12.012 27.681 1.00 41.94 90 ASN A CA 1
ATOM 713 C C . ASN A 1 90 ? -21.882 10.658 26.937 1.00 41.94 90 ASN A C 1
ATOM 715 O O . ASN A 1 90 ? -22.014 10.595 25.716 1.00 41.94 90 ASN A O 1
ATOM 719 N N . PHE A 1 91 ? -21.746 9.556 27.684 1.00 44.31 91 PHE A N 1
ATOM 720 C CA . PHE A 1 91 ? -21.786 8.178 27.156 1.00 44.31 91 PHE A CA 1
ATOM 721 C C . PHE A 1 91 ? -23.208 7.639 26.881 1.00 44.31 91 PHE A C 1
ATOM 723 O O . PHE A 1 91 ? -23.366 6.508 26.411 1.00 44.31 91 PHE A O 1
ATOM 730 N N . GLY A 1 92 ? -24.258 8.424 27.149 1.00 41.25 92 GLY A N 1
ATOM 731 C CA . GLY A 1 92 ? -25.664 8.016 27.028 1.00 41.25 92 GLY A CA 1
ATOM 732 C C . GLY A 1 92 ? -26.079 7.408 25.673 1.00 41.25 92 GLY A C 1
ATOM 733 O O . GLY A 1 92 ? -26.809 6.414 25.673 1.00 41.25 92 GLY A O 1
ATOM 734 N N . PRO A 1 93 ? -25.594 7.903 24.515 1.00 47.44 93 PRO A N 1
ATOM 735 C CA . PRO A 1 93 ? -25.944 7.332 23.209 1.00 47.44 93 PRO A CA 1
ATOM 736 C C . PRO A 1 93 ? -25.379 5.921 22.974 1.00 47.44 93 PRO A C 1
ATOM 738 O O . PRO A 1 93 ? -25.941 5.143 22.202 1.00 47.44 93 PRO A O 1
ATOM 741 N N . ILE A 1 94 ? -24.281 5.562 23.649 1.00 45.97 94 ILE A N 1
ATOM 742 C CA . ILE A 1 94 ? -23.614 4.262 23.483 1.00 45.97 94 ILE A CA 1
ATOM 743 C C . ILE A 1 94 ? -24.392 3.164 24.222 1.00 45.97 94 ILE A C 1
ATOM 745 O O . ILE A 1 94 ? -24.445 2.024 23.760 1.00 45.97 94 ILE A O 1
ATOM 749 N N . LEU A 1 95 ? -25.084 3.486 25.314 1.00 48.28 95 LEU A N 1
ATOM 750 C CA . LEU A 1 95 ? -25.705 2.486 26.190 1.00 48.28 95 LEU A CA 1
ATOM 751 C C . LEU A 1 95 ? -27.109 2.023 25.751 1.00 48.28 95 LEU A C 1
ATOM 753 O O . LEU A 1 95 ? -27.494 0.905 26.074 1.00 48.28 95 LEU A O 1
ATOM 757 N N . ASN A 1 96 ? -27.849 2.799 24.950 1.00 45.12 96 ASN A N 1
ATOM 758 C CA . ASN A 1 96 ? -29.287 2.553 24.729 1.00 45.12 96 ASN A CA 1
ATOM 759 C C . ASN A 1 96 ? -29.679 1.649 23.538 1.00 45.12 96 ASN A C 1
ATOM 761 O O . ASN A 1 96 ? -30.865 1.499 23.267 1.00 45.12 96 ASN A O 1
ATOM 765 N N . ASN A 1 97 ? -28.738 1.002 22.840 1.00 46.22 97 ASN A N 1
ATOM 766 C CA . ASN A 1 97 ? -29.049 0.091 21.720 1.00 46.22 97 ASN A CA 1
ATOM 767 C C . ASN A 1 97 ? -28.472 -1.314 21.979 1.00 46.22 97 ASN A C 1
ATOM 769 O O . ASN A 1 97 ? -27.430 -1.697 21.456 1.00 46.22 97 ASN A O 1
ATOM 773 N N . VAL A 1 98 ? -29.150 -2.070 22.845 1.00 47.78 98 VAL A N 1
ATOM 774 C CA . VAL A 1 98 ? -28.703 -3.376 23.382 1.00 47.78 98 VAL A CA 1
ATOM 775 C C . VAL A 1 98 ? -28.963 -4.548 22.428 1.00 47.78 98 VAL A C 1
ATOM 777 O O . VAL A 1 98 ? -28.366 -5.605 22.583 1.00 47.78 98 VAL A O 1
ATOM 780 N N . PHE A 1 99 ? -29.793 -4.372 21.399 1.00 45.69 99 PHE A N 1
ATOM 781 C CA . PHE A 1 99 ? -30.184 -5.467 20.502 1.00 45.69 99 PHE A CA 1
ATOM 782 C C . PHE A 1 99 ? -29.206 -5.761 19.357 1.00 45.69 99 PHE A C 1
ATOM 784 O O . PHE A 1 99 ? -29.483 -6.639 18.547 1.00 45.69 99 PHE A O 1
ATOM 791 N N . ASP A 1 100 ? -28.050 -5.092 19.311 1.00 57.09 100 ASP A N 1
ATOM 792 C CA . ASP A 1 100 ? -27.049 -5.346 18.271 1.00 57.09 100 ASP A CA 1
ATOM 793 C C . ASP A 1 100 ? -25.609 -5.328 18.814 1.00 57.09 100 ASP A C 1
ATOM 795 O O . ASP A 1 100 ? -24.717 -4.626 18.336 1.00 57.09 100 ASP A O 1
ATOM 799 N N . GLN A 1 101 ? -25.383 -6.066 19.907 1.00 61.81 101 GLN A N 1
ATOM 800 C CA . GLN A 1 101 ? -24.052 -6.195 20.515 1.00 61.81 101 GLN A CA 1
ATOM 801 C C . GLN A 1 101 ? -23.026 -6.784 19.535 1.00 61.81 101 GLN A C 1
ATOM 803 O O . GLN A 1 101 ? -21.879 -6.341 19.524 1.00 61.81 101 GLN A O 1
ATOM 808 N N . ASN A 1 102 ? -23.447 -7.701 18.658 1.00 63.94 102 ASN A N 1
ATOM 809 C CA . ASN A 1 102 ? -22.559 -8.309 17.670 1.00 63.94 102 ASN A CA 1
ATOM 810 C C . ASN A 1 102 ? -22.030 -7.280 16.660 1.00 63.94 102 ASN A C 1
ATOM 812 O O . ASN A 1 102 ? -20.817 -7.200 16.489 1.00 63.94 102 ASN A O 1
ATOM 816 N N . THR A 1 103 ? -22.870 -6.428 16.053 1.00 72.50 103 THR A N 1
ATOM 817 C CA . THR A 1 103 ? -22.346 -5.423 15.104 1.00 72.50 103 THR A CA 1
ATOM 818 C C . THR A 1 103 ? -21.511 -4.341 15.785 1.00 72.50 103 THR A C 1
ATOM 820 O O . THR A 1 103 ? -20.576 -3.810 15.179 1.00 72.50 103 THR A O 1
ATOM 823 N N . ARG A 1 104 ? -21.806 -4.006 17.048 1.00 75.69 104 ARG A N 1
ATOM 824 C CA . ARG A 1 104 ? -21.030 -3.021 17.819 1.00 75.69 104 ARG A CA 1
ATOM 825 C C . ARG A 1 104 ? -19.597 -3.482 18.046 1.00 75.69 104 ARG A C 1
ATOM 827 O O . ARG A 1 104 ? -18.673 -2.705 17.805 1.00 75.69 104 ARG A O 1
ATOM 834 N N . PHE A 1 105 ? -19.405 -4.733 18.458 1.00 86.69 105 PHE A N 1
ATOM 835 C CA . PHE A 1 105 ? -18.062 -5.269 18.652 1.00 86.69 105 PHE A CA 1
ATOM 836 C C . PHE A 1 105 ? -17.339 -5.517 17.330 1.00 86.69 105 PHE A C 1
ATOM 838 O O . PHE A 1 105 ? -16.130 -5.310 17.280 1.00 86.69 105 PHE A O 1
ATOM 845 N N . THR A 1 106 ? -18.045 -5.829 16.236 1.00 88.00 106 THR A N 1
ATOM 846 C CA . THR A 1 106 ? -17.430 -5.848 14.898 1.00 88.00 106 THR A CA 1
ATOM 847 C C . THR A 1 106 ? -16.857 -4.478 14.534 1.00 88.00 106 THR A C 1
ATOM 849 O O . THR A 1 106 ? -15.688 -4.396 14.180 1.00 88.00 106 THR A O 1
ATOM 852 N N . LYS A 1 107 ? -17.617 -3.384 14.707 1.00 88.62 107 LYS A N 1
ATOM 853 C CA . LYS A 1 107 ? -17.113 -2.023 14.433 1.00 88.62 107 LYS A CA 1
ATOM 854 C C . LYS A 1 107 ? -15.902 -1.661 15.288 1.00 88.62 107 LYS A C 1
ATOM 856 O O . LYS A 1 107 ? -14.961 -1.056 14.783 1.00 88.62 107 LYS A O 1
ATOM 861 N N . LEU A 1 108 ? -15.917 -2.034 16.567 1.00 90.38 108 LEU A N 1
ATOM 862 C CA . LEU A 1 108 ? -14.774 -1.833 17.455 1.00 90.38 108 LEU A CA 1
ATOM 863 C C . LEU A 1 108 ? -13.551 -2.639 16.998 1.00 90.38 108 LEU A C 1
ATOM 865 O O . LEU A 1 108 ? -12.444 -2.115 16.999 1.00 90.38 108 LEU A O 1
ATOM 869 N N . THR A 1 109 ? -13.758 -3.891 16.591 1.00 92.44 109 THR A N 1
ATOM 870 C CA . THR A 1 109 ? -12.711 -4.784 16.073 1.00 92.44 109 THR A CA 1
ATOM 871 C C . THR A 1 109 ? -12.080 -4.185 14.817 1.00 92.44 109 THR A C 1
ATOM 873 O O . THR A 1 109 ? -10.858 -4.049 14.752 1.00 92.44 109 THR A O 1
ATOM 876 N N . THR A 1 110 ? -12.899 -3.721 13.867 1.00 92.50 110 THR A N 1
ATOM 877 C CA . THR A 1 110 ? -12.448 -2.993 12.673 1.00 92.50 110 THR A CA 1
ATOM 878 C C . THR A 1 110 ? -11.654 -1.742 13.057 1.00 92.50 110 THR A C 1
ATOM 880 O O . THR A 1 110 ? -10.526 -1.573 12.602 1.00 92.50 110 THR A O 1
ATOM 883 N N . PHE A 1 111 ? -12.192 -0.893 13.939 1.00 93.69 111 PHE A N 1
ATOM 884 C CA . PHE A 1 111 ? -11.534 0.344 14.371 1.00 93.69 111 PHE A CA 1
ATOM 885 C C . PHE A 1 111 ? -10.179 0.086 15.038 1.00 93.69 111 PHE A C 1
ATOM 887 O O . PHE A 1 111 ? -9.186 0.723 14.701 1.00 93.69 111 PHE A O 1
ATOM 894 N N . TYR A 1 112 ?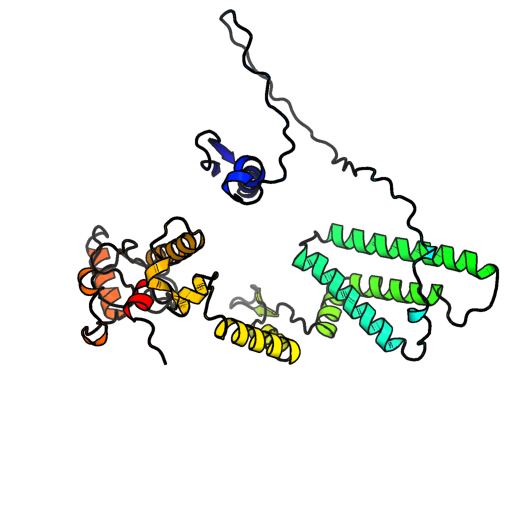 -10.117 -0.866 15.967 1.00 95.06 112 TYR A N 1
ATOM 895 C CA . TYR A 1 112 ? -8.879 -1.181 16.669 1.00 95.06 112 TYR A CA 1
ATOM 896 C C . TYR A 1 112 ? -7.833 -1.810 15.740 1.00 95.06 112 TYR A C 1
ATOM 898 O O . TYR A 1 112 ? -6.646 -1.502 15.840 1.00 95.06 112 TYR A O 1
ATOM 906 N N . THR A 1 113 ? -8.264 -2.646 14.792 1.00 94.75 113 THR A N 1
ATOM 907 C CA . THR A 1 113 ? -7.371 -3.203 13.765 1.00 94.75 113 THR A CA 1
ATOM 908 C C . THR A 1 113 ? -6.795 -2.090 12.885 1.00 94.75 113 THR A C 1
ATOM 910 O O . THR A 1 113 ? -5.592 -2.081 12.628 1.00 94.75 113 THR A O 1
ATOM 913 N N . TYR A 1 114 ? -7.618 -1.112 12.492 1.00 93.19 114 TYR A N 1
ATOM 914 C CA . TYR A 1 114 ? -7.167 0.072 11.756 1.00 93.19 114 TYR A CA 1
ATOM 915 C C . TYR A 1 114 ? -6.169 0.915 12.562 1.00 93.19 114 TYR A C 1
ATOM 917 O O . TYR A 1 114 ? -5.109 1.267 12.055 1.00 93.19 114 TYR A O 1
ATOM 925 N N . PHE A 1 115 ? -6.453 1.164 13.842 1.00 94.69 115 PHE A N 1
ATOM 926 C CA . PHE A 1 115 ? -5.535 1.862 14.744 1.00 94.69 115 PHE A CA 1
ATOM 927 C C . PHE A 1 115 ? -4.158 1.181 14.800 1.00 94.69 115 PHE A C 1
ATOM 929 O O . PHE A 1 115 ? -3.127 1.839 14.673 1.00 94.69 115 PHE A O 1
ATOM 936 N N . LEU A 1 116 ? -4.116 -0.150 14.929 1.00 93.69 116 LEU A N 1
ATOM 937 C CA . LEU A 1 116 ? -2.851 -0.889 14.909 1.00 93.69 116 LEU A CA 1
ATOM 938 C C . LEU A 1 116 ? -2.133 -0.814 13.557 1.00 93.69 116 LEU A C 1
ATOM 940 O O . LEU A 1 116 ? -0.901 -0.754 13.538 1.00 93.69 116 LEU A O 1
ATOM 944 N N . LEU A 1 117 ? -2.875 -0.814 12.446 1.00 91.81 117 LEU A N 1
ATOM 945 C CA . LEU A 1 117 ? -2.311 -0.603 11.112 1.00 91.81 117 LEU A CA 1
ATOM 946 C C . LEU A 1 117 ? -1.667 0.782 10.994 1.00 91.81 117 LEU A C 1
ATOM 948 O O . LEU A 1 117 ? -0.530 0.868 10.542 1.00 91.81 117 LEU A O 1
ATOM 952 N N . GLU A 1 118 ? -2.324 1.850 11.454 1.00 89.56 118 GLU A N 1
ATOM 953 C CA . GLU A 1 118 ? -1.756 3.205 11.417 1.00 89.56 118 GLU A CA 1
ATOM 954 C C . GLU A 1 118 ? -0.464 3.313 12.235 1.00 89.56 118 GLU A C 1
ATOM 956 O O . GLU A 1 118 ? 0.538 3.846 11.752 1.00 89.56 118 GLU A O 1
ATOM 961 N N . LEU A 1 119 ? -0.433 2.749 13.447 1.00 89.00 119 LEU A N 1
ATOM 962 C CA . LEU A 1 119 ? 0.782 2.750 14.268 1.00 89.00 119 LEU A CA 1
ATOM 963 C C . LEU A 1 119 ? 1.966 2.056 13.573 1.00 89.00 119 LEU A C 1
ATOM 965 O O . LEU A 1 119 ? 3.112 2.484 13.731 1.00 89.00 119 LEU A O 1
ATOM 969 N N . ARG A 1 120 ? 1.701 0.985 12.818 1.00 90.12 120 ARG A N 1
ATOM 970 C CA . ARG A 1 120 ? 2.734 0.166 12.168 1.00 90.12 120 ARG A CA 1
ATOM 971 C C . ARG A 1 120 ? 3.167 0.717 10.816 1.00 90.12 120 ARG A C 1
ATOM 973 O O . ARG A 1 120 ? 4.361 0.838 10.579 1.00 90.12 120 ARG A O 1
ATOM 980 N N . GLU A 1 121 ? 2.219 1.046 9.948 1.00 85.56 121 GLU A N 1
ATOM 981 C CA . GLU A 1 121 ? 2.485 1.380 8.544 1.00 85.56 121 GLU A CA 1
ATOM 982 C C . GLU A 1 121 ? 2.629 2.887 8.323 1.00 85.56 121 GLU A C 1
ATOM 984 O O . GLU A 1 121 ? 3.477 3.322 7.546 1.00 85.56 121 GLU A O 1
ATOM 989 N N . HIS A 1 122 ? 1.829 3.702 9.017 1.00 76.75 122 HIS A N 1
ATOM 990 C CA . HIS A 1 122 ? 1.883 5.155 8.855 1.00 76.75 122 HIS A CA 1
ATOM 991 C C . HIS A 1 122 ? 2.960 5.780 9.745 1.00 76.75 122 HIS A C 1
ATOM 993 O O . HIS A 1 122 ? 3.775 6.577 9.283 1.00 76.75 122 HIS A O 1
ATOM 999 N N . HIS A 1 123 ? 2.997 5.386 11.018 1.00 79.38 123 HIS A N 1
ATOM 1000 C CA . HIS A 1 123 ? 3.949 5.934 11.985 1.00 79.38 123 HIS A CA 1
ATOM 1001 C C . HIS A 1 123 ? 5.260 5.148 12.084 1.00 79.38 123 HIS A C 1
ATOM 1003 O O . HIS A 1 123 ? 6.198 5.629 12.720 1.00 79.38 123 HIS A O 1
ATOM 1009 N N . LEU A 1 124 ? 5.343 3.967 11.455 1.00 88.38 124 LEU A N 1
ATOM 1010 C CA . LEU A 1 124 ? 6.538 3.114 11.441 1.00 88.38 124 LEU A CA 1
ATOM 1011 C C . LEU A 1 124 ? 7.087 2.839 12.851 1.00 88.38 124 LEU A C 1
ATOM 1013 O O . LEU A 1 124 ? 8.302 2.771 13.061 1.00 88.38 124 LEU A O 1
ATOM 1017 N N . LEU A 1 125 ? 6.197 2.714 13.844 1.00 88.44 125 LEU A N 1
ATOM 1018 C CA . LEU A 1 125 ? 6.621 2.543 15.226 1.00 88.44 125 LEU A CA 1
ATOM 1019 C C . LEU A 1 125 ? 7.291 1.176 15.418 1.00 88.44 125 LEU A C 1
ATOM 1021 O O . LEU A 1 125 ? 6.764 0.155 14.964 1.00 88.44 125 LEU A O 1
ATOM 1025 N N . PRO A 1 126 ? 8.415 1.107 16.157 1.00 90.88 126 PRO A N 1
ATOM 1026 C CA . PRO A 1 126 ? 9.023 -0.168 16.503 1.00 90.88 126 PRO A CA 1
ATOM 1027 C C . PRO A 1 126 ? 8.026 -1.076 17.226 1.00 90.88 126 PRO A C 1
ATOM 1029 O O . PRO A 1 126 ? 7.288 -0.625 18.104 1.00 90.88 126 PRO A O 1
ATOM 1032 N N . GLN A 1 127 ? 8.065 -2.381 16.942 1.00 88.56 127 GLN A N 1
ATOM 1033 C CA . GLN A 1 127 ? 7.137 -3.355 17.533 1.00 88.56 127 GLN A CA 1
ATOM 1034 C C . GLN A 1 127 ? 7.090 -3.281 19.068 1.00 88.56 127 GLN A C 1
ATOM 1036 O O . GLN A 1 127 ? 6.023 -3.415 19.658 1.00 88.56 127 GLN A O 1
ATOM 1041 N N . LYS A 1 128 ? 8.228 -3.011 19.722 1.00 92.31 128 LYS A N 1
ATOM 1042 C CA . LYS A 1 128 ? 8.301 -2.818 21.180 1.00 92.31 128 LYS A CA 1
ATOM 1043 C C . LYS A 1 128 ? 7.448 -1.638 21.666 1.00 92.31 128 LYS A C 1
ATOM 1045 O O . LYS A 1 128 ? 6.779 -1.764 22.685 1.00 92.31 128 LYS A O 1
ATOM 1050 N N . VAL A 1 129 ? 7.446 -0.524 20.931 1.00 93.19 129 VAL A N 1
ATOM 1051 C CA . VAL A 1 129 ? 6.654 0.675 21.255 1.00 93.19 129 VAL A CA 1
ATOM 1052 C C . VAL A 1 129 ? 5.168 0.392 21.061 1.00 93.19 129 VAL A C 1
ATOM 1054 O O . VAL A 1 129 ? 4.367 0.708 21.933 1.00 93.19 129 VAL A O 1
ATOM 1057 N N . VAL A 1 130 ? 4.800 -0.282 19.967 1.00 91.94 130 VAL A N 1
ATOM 1058 C CA . VAL A 1 130 ? 3.408 -0.692 19.720 1.00 91.94 130 VAL A CA 1
ATOM 1059 C C . VAL A 1 130 ? 2.901 -1.599 20.846 1.00 91.94 130 VAL A C 1
ATOM 1061 O O . VAL A 1 130 ? 1.831 -1.355 21.394 1.00 91.94 130 VAL A O 1
ATOM 1064 N N . GLN A 1 131 ? 3.688 -2.597 21.258 1.00 92.31 131 GLN A N 1
ATOM 1065 C CA . GLN A 1 131 ? 3.334 -3.485 22.373 1.00 92.31 131 GLN A CA 1
ATOM 1066 C C . GLN A 1 131 ? 3.207 -2.741 23.710 1.00 92.31 131 GLN A C 1
ATOM 1068 O O . GLN A 1 131 ? 2.307 -3.044 24.492 1.00 92.31 131 GLN A O 1
ATOM 1073 N N . LEU A 1 132 ? 4.049 -1.734 23.958 1.00 95.06 132 LEU A N 1
ATOM 1074 C CA . LEU A 1 132 ? 3.937 -0.877 25.139 1.00 95.06 132 LEU A CA 1
ATOM 1075 C C . LEU A 1 132 ? 2.629 -0.070 25.135 1.00 95.06 132 LEU A C 1
ATOM 1077 O O . LEU A 1 132 ? 1.931 -0.042 26.146 1.00 95.06 132 LEU A O 1
ATOM 1081 N N . ILE A 1 133 ? 2.264 0.536 23.999 1.00 94.06 133 ILE A N 1
ATOM 1082 C CA . ILE A 1 133 ? 0.997 1.271 23.841 1.00 94.06 133 ILE A CA 1
ATOM 1083 C C . ILE A 1 133 ? -0.191 0.345 24.122 1.00 94.06 133 ILE A C 1
ATOM 1085 O O . ILE A 1 133 ? -1.064 0.688 24.916 1.00 94.06 133 ILE A O 1
ATOM 1089 N N . ILE A 1 134 ? -0.198 -0.849 23.522 1.00 94.06 134 ILE A N 1
ATOM 1090 C CA . ILE A 1 134 ? -1.245 -1.857 23.732 1.00 94.06 134 ILE A CA 1
ATOM 1091 C C . ILE A 1 134 ? -1.344 -2.225 25.216 1.00 94.06 134 ILE A C 1
ATOM 1093 O O . ILE A 1 134 ? -2.433 -2.184 25.787 1.00 94.06 134 ILE A O 1
ATOM 1097 N N . SER A 1 135 ? -0.211 -2.530 25.855 1.00 94.44 135 SER A N 1
ATOM 1098 C CA . SER A 1 135 ? -0.160 -2.876 27.277 1.00 94.44 135 SER A CA 1
ATOM 1099 C C . SER A 1 135 ? -0.724 -1.757 28.154 1.00 94.44 135 SER A C 1
ATOM 1101 O O . SER A 1 135 ? -1.507 -2.026 29.062 1.00 94.44 135 SER A O 1
ATOM 1103 N N . ASN A 1 136 ? -0.371 -0.501 27.872 1.00 95.31 136 ASN A N 1
ATOM 1104 C CA . ASN A 1 136 ? -0.862 0.652 28.625 1.00 95.31 136 ASN A CA 1
ATOM 1105 C C . ASN A 1 136 ? -2.377 0.839 28.469 1.00 95.31 136 ASN A C 1
ATOM 1107 O O . ASN A 1 136 ? -3.056 1.128 29.453 1.00 95.31 136 ASN A O 1
ATOM 1111 N N . ILE A 1 137 ? -2.924 0.616 27.268 1.00 93.56 137 ILE A N 1
ATOM 1112 C CA . ILE A 1 137 ? -4.375 0.649 27.030 1.00 93.56 137 ILE A CA 1
ATOM 1113 C C . ILE A 1 137 ? -5.081 -0.440 27.851 1.00 93.56 137 ILE A C 1
ATOM 1115 O O . ILE A 1 137 ? -6.063 -0.142 28.532 1.00 93.56 137 ILE A O 1
ATOM 1119 N N . CYS A 1 138 ? -4.576 -1.678 27.846 1.00 92.62 138 CYS A N 1
ATOM 1120 C CA . CYS A 1 138 ? -5.158 -2.769 28.635 1.00 92.62 138 CYS A CA 1
ATOM 1121 C C . CYS A 1 138 ? -5.117 -2.473 30.144 1.00 92.62 138 CYS A C 1
ATOM 1123 O O . CYS A 1 138 ? -6.119 -2.655 30.835 1.00 92.62 138 CYS A O 1
ATOM 1125 N N . ILE A 1 139 ? -3.989 -1.957 30.651 1.00 92.88 139 ILE A N 1
ATOM 1126 C CA . ILE A 1 139 ? -3.837 -1.569 32.063 1.00 92.88 139 ILE A CA 1
ATOM 1127 C C . ILE A 1 139 ? -4.842 -0.476 32.436 1.00 92.88 139 ILE A C 1
ATOM 1129 O O . ILE A 1 139 ? -5.493 -0.565 33.479 1.00 92.88 139 ILE A O 1
ATOM 1133 N N . LEU A 1 140 ? -4.998 0.543 31.587 1.00 92.81 140 LEU A N 1
ATOM 1134 C CA . LEU A 1 140 ? -5.961 1.618 31.812 1.00 92.81 140 LEU A CA 1
ATOM 1135 C C . LEU A 1 140 ? -7.394 1.074 31.877 1.00 92.81 140 LEU A C 1
ATOM 1137 O O . LEU A 1 140 ? -8.139 1.423 32.793 1.00 92.81 140 LEU A O 1
ATOM 1141 N N . LEU A 1 141 ? -7.769 0.180 30.958 1.00 91.06 141 LEU A N 1
ATOM 1142 C CA . LEU A 1 141 ? -9.081 -0.470 30.972 1.00 91.06 141 LEU A CA 1
ATOM 1143 C C . LEU A 1 141 ? -9.302 -1.281 32.253 1.00 91.06 141 LEU A C 1
ATOM 1145 O O . LEU A 1 141 ? -10.361 -1.163 32.868 1.00 91.06 141 LEU A O 1
ATOM 1149 N N . ASP A 1 142 ? -8.303 -2.039 32.706 1.00 90.00 142 ASP A N 1
ATOM 1150 C CA . ASP A 1 142 ? -8.386 -2.801 33.955 1.00 90.00 142 ASP A CA 1
ATOM 1151 C C . ASP A 1 142 ? -8.548 -1.895 35.186 1.00 90.00 142 ASP A C 1
ATOM 1153 O O . ASP A 1 142 ? -9.297 -2.228 36.111 1.00 90.00 142 ASP A O 1
ATOM 1157 N N . ILE A 1 143 ? -7.883 -0.735 35.207 1.00 91.00 143 ILE A N 1
ATOM 1158 C CA . ILE A 1 143 ? -8.059 0.277 36.259 1.00 91.00 143 ILE A CA 1
ATOM 1159 C C . ILE A 1 143 ? -9.493 0.817 36.239 1.00 91.00 143 ILE A C 1
ATOM 1161 O O . ILE A 1 143 ? -10.141 0.853 37.287 1.00 91.00 143 ILE A O 1
ATOM 1165 N N . ILE A 1 144 ? -10.018 1.179 35.064 1.00 86.62 144 ILE A N 1
ATOM 1166 C CA . ILE A 1 144 ? -11.393 1.679 34.922 1.00 86.62 144 ILE A CA 1
ATOM 1167 C C . ILE A 1 144 ? -12.395 0.615 35.391 1.00 86.62 144 ILE A C 1
ATOM 1169 O O . ILE A 1 144 ? -13.266 0.929 36.199 1.00 86.62 144 ILE A O 1
ATOM 1173 N N . ILE A 1 145 ? -12.229 -0.650 34.985 1.00 88.31 145 ILE A N 1
ATOM 1174 C CA . ILE A 1 145 ? -13.074 -1.776 35.424 1.00 88.31 145 ILE A CA 1
ATOM 1175 C C . ILE A 1 145 ? -13.088 -1.889 36.954 1.00 88.31 145 ILE A C 1
ATOM 1177 O O . ILE A 1 145 ? -14.157 -2.020 37.556 1.00 88.31 145 ILE A O 1
ATOM 1181 N N . LYS A 1 146 ? -11.919 -1.818 37.606 1.00 88.12 146 LYS A N 1
ATOM 1182 C CA . LYS A 1 146 ? -11.813 -1.873 39.075 1.00 88.12 146 LYS A CA 1
ATOM 1183 C C . LYS A 1 146 ? -12.552 -0.712 39.741 1.00 88.12 146 LYS A C 1
ATOM 1185 O O . LYS A 1 146 ? -13.288 -0.939 40.701 1.00 88.12 146 LYS A O 1
ATOM 1190 N N . ILE A 1 147 ? -12.394 0.508 39.222 1.00 86.31 147 ILE A N 1
ATOM 1191 C CA . ILE A 1 147 ? -13.070 1.707 39.742 1.00 86.31 147 ILE A CA 1
ATOM 1192 C C . ILE A 1 147 ? -14.589 1.594 39.567 1.00 86.31 147 ILE A C 1
ATOM 1194 O O . ILE A 1 147 ? -15.335 1.897 40.500 1.00 86.31 147 ILE A O 1
ATOM 1198 N N . THR A 1 148 ? -15.058 1.138 38.403 1.00 84.38 148 THR A N 1
ATOM 1199 C CA . THR A 1 148 ? -16.484 0.920 38.133 1.00 84.38 148 THR A CA 1
ATOM 1200 C C . THR A 1 148 ? -17.071 -0.085 39.118 1.00 84.38 148 THR A C 1
ATOM 1202 O O . THR A 1 148 ? -18.055 0.238 39.779 1.00 84.38 148 THR A O 1
ATOM 1205 N N . ASN A 1 149 ? -16.427 -1.245 39.284 1.00 84.19 149 ASN A N 1
ATOM 1206 C CA . ASN A 1 149 ? -16.889 -2.299 40.190 1.00 84.19 149 ASN A CA 1
ATOM 1207 C C . ASN A 1 149 ? -16.967 -1.827 41.648 1.00 84.19 149 ASN A C 1
ATOM 1209 O O . ASN A 1 149 ? -17.917 -2.162 42.356 1.00 84.19 149 ASN A O 1
ATOM 1213 N N . ALA A 1 150 ? -15.995 -1.023 42.093 1.00 84.50 150 ALA A N 1
ATOM 1214 C CA . ALA A 1 150 ? -15.990 -0.458 43.439 1.00 84.50 150 ALA A CA 1
ATOM 1215 C C . ALA A 1 150 ? -17.162 0.514 43.673 1.00 84.50 150 ALA A C 1
ATOM 1217 O O . ALA A 1 150 ? -17.721 0.550 44.767 1.00 84.50 150 ALA A O 1
ATOM 1218 N N . LYS A 1 151 ? -17.565 1.283 42.650 1.00 77.88 151 LYS A N 1
ATOM 1219 C CA . LYS A 1 151 ? -18.669 2.256 42.741 1.00 77.88 151 LYS A CA 1
ATOM 1220 C C . LYS A 1 151 ? -20.054 1.615 42.617 1.00 77.88 151 LYS A C 1
ATOM 1222 O O . LYS A 1 151 ? -20.987 2.064 43.280 1.00 77.88 151 LYS A O 1
ATOM 1227 N N . THR A 1 152 ? -20.204 0.558 41.818 1.00 68.44 152 THR A N 1
ATOM 1228 C CA . THR A 1 152 ? -21.490 -0.140 41.620 1.00 68.44 152 THR A CA 1
ATOM 1229 C C . THR A 1 152 ? -21.995 -0.898 42.849 1.00 68.44 152 THR A C 1
ATOM 1231 O O . THR A 1 152 ? -23.173 -1.230 42.908 1.00 68.44 152 THR A O 1
ATOM 1234 N N . LEU A 1 153 ? -21.158 -1.110 43.869 1.00 63.25 153 LEU A N 1
ATOM 1235 C CA . LEU A 1 153 ? -21.585 -1.649 45.168 1.00 63.25 153 LEU A CA 1
ATOM 1236 C C . LEU A 1 153 ? -22.529 -0.709 45.951 1.00 63.25 153 LEU A C 1
ATOM 1238 O O . LEU A 1 153 ? -23.094 -1.136 46.954 1.00 63.25 153 LEU A O 1
ATOM 1242 N N . SER A 1 154 ? -22.705 0.549 45.520 1.00 60.94 154 SER A N 1
ATOM 1243 C CA . SER A 1 154 ? -23.340 1.597 46.333 1.00 60.94 154 SER A CA 1
ATOM 1244 C C . SER A 1 154 ? -24.807 1.918 45.998 1.00 60.94 154 SER A C 1
ATOM 1246 O O . SER A 1 154 ? -25.566 2.220 46.915 1.00 60.94 154 SER A O 1
ATOM 1248 N N . ALA A 1 155 ? -25.276 1.847 44.745 1.00 56.62 155 ALA A N 1
ATOM 1249 C CA . ALA A 1 155 ? -26.680 2.166 44.446 1.00 56.62 155 ALA A CA 1
ATOM 1250 C C . ALA A 1 155 ? -27.146 1.713 43.053 1.00 56.62 155 ALA A C 1
ATOM 1252 O O . ALA A 1 155 ? -26.475 1.972 42.059 1.00 56.62 155 ALA A O 1
ATOM 1253 N N . CYS A 1 156 ? -28.365 1.162 43.021 1.00 53.81 156 CYS A N 1
ATOM 1254 C CA . CYS A 1 156 ? -29.226 0.864 41.868 1.00 53.81 156 CYS A CA 1
ATOM 1255 C C . CYS A 1 156 ? -28.731 -0.155 40.827 1.00 53.81 156 CYS A C 1
ATOM 1257 O O . CYS A 1 156 ? -27.653 -0.052 40.254 1.00 53.81 156 CYS A O 1
ATOM 1259 N N . ALA A 1 157 ? -29.613 -1.113 40.524 1.00 56.78 157 ALA A N 1
ATOM 1260 C CA . ALA A 1 157 ? -29.455 -2.087 39.451 1.00 56.78 157 ALA A CA 1
ATOM 1261 C C . ALA A 1 157 ? -29.392 -1.388 38.077 1.00 56.78 157 ALA A C 1
ATOM 1263 O O . ALA A 1 157 ? -30.378 -0.751 37.690 1.00 56.78 157 ALA A O 1
ATOM 1264 N N . PRO A 1 158 ? -28.289 -1.509 37.314 1.00 57.19 158 PRO A N 1
ATOM 1265 C CA . PRO A 1 158 ? -28.233 -1.022 35.948 1.00 57.19 158 PRO A CA 1
ATOM 1266 C C . PRO A 1 158 ? -28.572 -2.131 34.945 1.00 57.19 158 PRO A C 1
ATOM 1268 O O . PRO A 1 158 ? -28.255 -3.303 35.127 1.00 57.19 158 PRO A O 1
ATOM 1271 N N . VAL A 1 159 ? -29.200 -1.711 33.848 1.00 56.75 159 VAL A N 1
ATOM 1272 C CA . VAL A 1 159 ? -29.699 -2.540 32.738 1.00 56.75 159 VAL A CA 1
ATOM 1273 C C . VAL A 1 159 ? -28.569 -3.098 31.846 1.00 56.75 159 VAL A C 1
ATOM 1275 O O . VAL A 1 159 ? -28.826 -3.969 31.023 1.00 56.75 159 VAL A O 1
ATOM 1278 N N . ILE A 1 160 ? -27.309 -2.681 32.033 1.00 64.88 160 ILE A N 1
ATOM 1279 C CA . ILE A 1 160 ? -26.113 -3.307 31.436 1.00 64.88 160 ILE A CA 1
ATOM 1280 C C . ILE A 1 160 ? -24.930 -3.101 32.387 1.00 64.88 160 ILE A C 1
ATOM 1282 O O . ILE A 1 160 ? -24.655 -1.972 32.796 1.00 64.88 160 ILE A O 1
ATOM 1286 N N . ASP A 1 161 ? -24.208 -4.172 32.712 1.00 81.62 161 ASP A N 1
ATOM 1287 C CA . ASP A 1 161 ? -22.967 -4.092 33.481 1.00 81.62 161 ASP A CA 1
ATOM 1288 C C . ASP A 1 161 ? -21.849 -3.466 32.622 1.00 81.62 161 ASP A C 1
ATOM 1290 O O . ASP A 1 161 ? -21.244 -4.124 31.773 1.00 81.62 161 ASP A O 1
ATOM 1294 N N . PHE A 1 162 ? -21.582 -2.172 32.827 1.00 82.94 162 PHE A N 1
ATOM 1295 C CA . PHE A 1 162 ? -20.515 -1.435 32.138 1.00 82.94 162 PHE A CA 1
ATOM 1296 C C . PHE A 1 162 ? -19.144 -2.109 32.299 1.00 82.94 162 PHE A C 1
ATOM 1298 O O . PHE A 1 162 ? -18.346 -2.109 31.361 1.00 82.94 162 PHE A O 1
ATOM 1305 N N . ALA A 1 163 ? -18.884 -2.752 33.443 1.00 85.06 163 ALA A N 1
ATOM 1306 C CA . ALA A 1 163 ? -17.648 -3.495 33.655 1.00 85.06 163 ALA A CA 1
ATOM 1307 C C . ALA A 1 163 ? -17.549 -4.717 32.731 1.00 85.06 163 ALA A C 1
ATOM 1309 O O . ALA A 1 163 ? -16.457 -5.058 32.278 1.00 85.06 163 ALA A O 1
ATOM 1310 N N . THR A 1 164 ? -18.677 -5.351 32.404 1.00 86.88 164 THR A N 1
ATOM 1311 C CA . THR A 1 164 ? -18.726 -6.426 31.409 1.00 86.88 164 THR A CA 1
ATOM 1312 C C . THR A 1 164 ? -18.427 -5.897 30.007 1.00 86.88 164 THR A C 1
ATOM 1314 O O . THR A 1 164 ? -17.595 -6.485 29.325 1.00 86.88 164 THR A O 1
ATOM 1317 N N . VAL A 1 165 ? -18.984 -4.749 29.600 1.00 87.56 165 VAL A N 1
ATOM 1318 C CA . VAL A 1 165 ? -18.650 -4.131 28.298 1.00 87.56 165 VAL A CA 1
ATOM 1319 C C . VAL A 1 165 ? -17.153 -3.827 28.197 1.00 87.56 165 VAL A C 1
ATOM 1321 O O . VAL A 1 165 ? -16.521 -4.181 27.207 1.00 87.56 165 VAL A O 1
ATOM 1324 N N . LEU A 1 166 ? -16.560 -3.222 29.229 1.00 89.56 166 LEU A N 1
ATOM 1325 C CA . LEU A 1 166 ? -15.121 -2.940 29.251 1.00 89.56 166 LEU A CA 1
ATOM 1326 C C . LEU A 1 166 ? -14.266 -4.213 29.213 1.00 89.56 166 LEU A C 1
ATOM 1328 O O . LEU A 1 166 ? -13.202 -4.218 28.595 1.00 89.56 166 LEU A O 1
ATOM 1332 N N . ARG A 1 167 ? -14.727 -5.300 29.841 1.00 89.44 167 ARG A N 1
ATOM 1333 C CA . ARG A 1 167 ? -14.046 -6.599 29.797 1.00 89.44 167 ARG A CA 1
ATOM 1334 C C . ARG A 1 167 ? -14.028 -7.169 28.380 1.00 89.44 167 ARG A C 1
ATOM 1336 O O . ARG A 1 167 ? -12.976 -7.623 27.946 1.00 89.44 167 ARG A O 1
ATOM 1343 N N . GLU A 1 168 ? -15.145 -7.095 27.661 1.00 90.81 168 GLU A N 1
ATOM 1344 C CA . GLU A 1 168 ? -15.223 -7.499 26.250 1.00 90.81 168 GLU A CA 1
ATOM 1345 C C . GLU A 1 168 ? -14.289 -6.651 25.373 1.00 90.81 168 GLU A C 1
ATOM 1347 O O . GLU A 1 168 ? -13.529 -7.189 24.571 1.00 90.81 168 GLU A O 1
ATOM 1352 N N . ILE A 1 169 ? -14.255 -5.328 25.584 1.00 91.38 169 ILE A N 1
ATOM 1353 C CA . ILE A 1 169 ? -13.316 -4.429 24.888 1.00 91.38 169 ILE A CA 1
ATOM 1354 C C . ILE A 1 169 ? -11.866 -4.867 25.134 1.00 91.38 169 ILE A C 1
ATOM 1356 O O . ILE A 1 169 ? -11.094 -5.006 24.185 1.00 91.38 169 I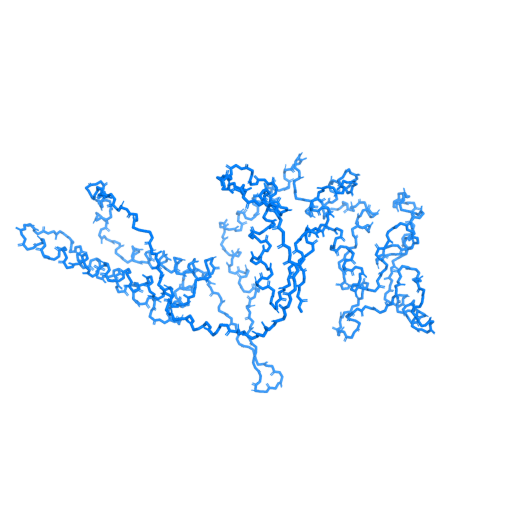LE A O 1
ATOM 1360 N N . ASN A 1 170 ? -11.496 -5.123 26.392 1.00 92.25 170 ASN A N 1
ATOM 1361 C CA . ASN A 1 170 ? -10.143 -5.551 26.740 1.00 92.25 170 ASN A CA 1
ATOM 1362 C C . ASN A 1 170 ? -9.796 -6.920 26.118 1.00 92.25 170 ASN A C 1
ATOM 1364 O O . ASN A 1 170 ? -8.680 -7.129 25.637 1.00 92.25 170 ASN A O 1
ATOM 1368 N N . GLN A 1 171 ? -10.759 -7.846 26.061 1.00 92.94 171 GLN A N 1
ATOM 1369 C CA . GLN A 1 171 ? -10.586 -9.139 25.396 1.00 92.94 171 GLN A CA 1
ATOM 1370 C C . GLN A 1 171 ? -10.360 -8.990 23.890 1.00 92.94 171 GLN A C 1
ATOM 1372 O O . GLN A 1 171 ? -9.462 -9.643 23.364 1.00 92.94 171 GLN A O 1
ATOM 1377 N N . ILE A 1 172 ? -11.107 -8.114 23.211 1.00 93.00 172 ILE A N 1
ATOM 1378 C CA . ILE A 1 172 ? -10.930 -7.828 21.778 1.00 93.00 172 ILE A CA 1
ATOM 1379 C C . ILE A 1 172 ? -9.527 -7.273 21.523 1.00 93.00 172 ILE A C 1
ATOM 1381 O O . ILE A 1 172 ? -8.780 -7.823 20.717 1.00 93.00 172 ILE A O 1
ATOM 1385 N N . ILE A 1 173 ? -9.131 -6.238 22.266 1.00 94.69 173 ILE A N 1
ATOM 1386 C CA . ILE A 1 173 ? -7.801 -5.616 22.174 1.00 94.69 173 ILE A CA 1
ATOM 1387 C C . ILE A 1 173 ? -6.700 -6.662 22.372 1.00 94.69 173 ILE A C 1
ATOM 1389 O O . ILE A 1 173 ? -5.779 -6.771 21.561 1.00 94.69 173 ILE A O 1
ATOM 1393 N N . SER A 1 174 ? -6.828 -7.478 23.418 1.00 92.31 174 SER A N 1
ATOM 1394 C CA . SER A 1 174 ? -5.864 -8.532 23.741 1.00 92.31 174 SER A CA 1
ATOM 1395 C C . SER A 1 174 ? -5.834 -9.641 22.687 1.00 92.31 174 SER A C 1
ATOM 1397 O O . SER A 1 174 ? -4.769 -10.180 22.393 1.00 92.31 174 SER A O 1
ATOM 1399 N N . PHE A 1 175 ? -6.983 -9.991 22.104 1.00 94.00 175 PHE A N 1
ATOM 1400 C CA . PHE A 1 175 ? -7.100 -11.017 21.071 1.00 94.00 175 PHE A CA 1
ATOM 1401 C C . PHE A 1 175 ? -6.416 -10.589 19.771 1.00 94.00 175 PHE A C 1
ATOM 1403 O O . PHE A 1 175 ? -5.578 -11.332 19.255 1.00 94.00 175 PHE A O 1
ATOM 1410 N N . ILE A 1 176 ? -6.728 -9.385 19.284 1.00 93.88 176 ILE A N 1
ATOM 1411 C CA . ILE A 1 176 ? -6.166 -8.826 18.047 1.00 93.88 176 ILE A CA 1
ATOM 1412 C C . ILE A 1 176 ? -4.648 -8.660 18.190 1.00 93.88 176 ILE A C 1
ATOM 1414 O O . ILE A 1 176 ? -3.886 -9.020 17.295 1.00 93.88 176 ILE A O 1
ATOM 1418 N N . SER A 1 177 ? -4.198 -8.188 19.353 1.00 93.31 177 SER A N 1
ATOM 1419 C CA . SER A 1 177 ? -2.787 -7.899 19.631 1.00 93.31 177 SER A CA 1
ATOM 1420 C C . SER A 1 177 ? -1.947 -9.109 20.037 1.00 93.31 177 SER A C 1
ATOM 1422 O O . SER A 1 177 ? -0.732 -8.981 20.205 1.00 93.31 177 SER A O 1
ATOM 1424 N N . LYS A 1 178 ? -2.560 -10.288 20.201 1.00 91.12 178 LYS A N 1
ATOM 1425 C CA . LYS A 1 178 ? -1.908 -11.477 20.770 1.00 91.12 178 LYS A CA 1
ATOM 1426 C C . LYS A 1 178 ? -0.670 -11.913 19.993 1.00 91.12 178 LYS A C 1
ATOM 1428 O O . LYS A 1 178 ? 0.321 -12.331 20.586 1.00 91.12 178 LYS A O 1
ATOM 1433 N N . ASN A 1 179 ? -0.760 -11.915 18.667 1.00 91.75 179 ASN A N 1
ATOM 1434 C CA . ASN A 1 179 ? 0.337 -12.262 17.775 1.00 91.75 179 ASN A CA 1
ATOM 1435 C C . ASN A 1 179 ? 0.061 -11.755 16.357 1.00 91.75 179 ASN A C 1
ATOM 1437 O O . ASN A 1 179 ? -1.060 -11.373 16.023 1.00 91.75 179 ASN A O 1
ATOM 1441 N N . GLU A 1 180 ? 1.095 -11.808 15.520 1.00 90.38 180 GLU A N 1
ATOM 1442 C CA . GLU A 1 180 ? 1.027 -11.337 14.137 1.00 90.38 180 GLU A CA 1
ATOM 1443 C C . GLU A 1 180 ? -0.052 -12.046 13.319 1.00 90.38 180 GLU A C 1
ATOM 1445 O O . GLU A 1 180 ? -0.749 -11.421 12.531 1.00 90.38 180 GLU A O 1
ATOM 1450 N N . TYR A 1 181 ? -0.246 -13.344 13.551 1.00 92.25 181 TYR A N 1
ATOM 1451 C CA . TYR A 1 181 ? -1.258 -14.115 12.842 1.00 92.25 181 TYR A CA 1
ATOM 1452 C C . TYR A 1 181 ? -2.681 -13.613 13.126 1.00 92.25 181 TYR A C 1
ATOM 1454 O O . TYR A 1 181 ? -3.459 -13.453 12.190 1.00 92.25 181 TYR A O 1
ATOM 1462 N N . GLN A 1 182 ? -3.030 -13.343 14.391 1.00 93.31 182 GLN A N 1
ATOM 1463 C CA . GLN A 1 182 ? -4.361 -12.830 14.740 1.00 93.31 182 GLN A CA 1
ATOM 1464 C C . GLN A 1 182 ? -4.587 -11.436 14.164 1.00 93.31 182 GLN A C 1
ATOM 1466 O O . GLN A 1 182 ? -5.637 -11.189 13.578 1.00 93.31 182 GLN A O 1
ATOM 1471 N N . PHE A 1 183 ? -3.586 -10.563 14.260 1.00 94.19 183 PHE A N 1
ATOM 1472 C CA . PHE A 1 183 ? -3.641 -9.239 13.655 1.00 94.19 183 PHE A CA 1
ATOM 1473 C C . PHE A 1 183 ? -3.889 -9.319 12.140 1.00 94.19 183 PHE A C 1
ATOM 1475 O O . PHE A 1 183 ? -4.872 -8.770 11.648 1.00 94.19 183 PHE A O 1
ATOM 1482 N N . LEU A 1 184 ? -3.071 -10.082 11.404 1.00 91.88 184 LEU A N 1
ATOM 1483 C CA . LEU A 1 184 ? -3.221 -10.240 9.953 1.00 91.88 184 LEU A CA 1
ATOM 1484 C C . LEU A 1 184 ? -4.545 -10.903 9.563 1.00 91.88 184 LEU A C 1
ATOM 1486 O O . LEU A 1 184 ? -5.127 -10.557 8.533 1.00 91.88 184 LEU A O 1
ATOM 1490 N N . LYS A 1 185 ? -5.049 -11.829 10.386 1.00 92.94 185 LYS A N 1
ATOM 1491 C CA . LYS A 1 185 ? -6.372 -12.425 10.196 1.00 92.94 185 LYS A CA 1
ATOM 1492 C C . LYS A 1 185 ? -7.462 -11.353 10.239 1.00 92.94 185 LYS A C 1
ATOM 1494 O O . LYS A 1 185 ? -8.292 -11.320 9.339 1.00 92.94 185 LYS A O 1
ATOM 1499 N N . GLN A 1 186 ? -7.425 -10.452 11.220 1.00 94.00 186 GLN A N 1
ATOM 1500 C CA . GLN A 1 186 ? -8.380 -9.342 11.297 1.00 94.00 186 GLN A CA 1
ATOM 1501 C C . GLN A 1 186 ? -8.214 -8.349 10.146 1.00 94.00 186 GLN A C 1
ATOM 1503 O O . GLN A 1 186 ? -9.207 -7.874 9.605 1.00 94.00 186 GLN A O 1
ATOM 1508 N N . CYS A 1 187 ? -6.980 -8.086 9.704 1.00 92.12 187 CYS A N 1
ATOM 1509 C CA . CYS A 1 187 ? -6.749 -7.264 8.517 1.00 92.12 187 CYS A CA 1
ATOM 1510 C C . CYS A 1 187 ? -7.371 -7.882 7.259 1.00 92.12 187 CYS A C 1
ATOM 1512 O O . CYS A 1 187 ? -7.938 -7.174 6.432 1.00 92.12 187 CYS A O 1
ATOM 1514 N N . THR A 1 188 ? -7.281 -9.205 7.124 1.00 90.81 188 THR A N 1
ATOM 1515 C CA . THR A 1 188 ? -7.871 -9.941 5.998 1.00 90.81 188 THR A CA 1
ATOM 1516 C C . THR A 1 188 ? -9.396 -9.902 6.067 1.00 90.81 188 THR A C 1
ATOM 1518 O O . THR A 1 188 ? -10.046 -9.671 5.057 1.00 90.81 188 THR A O 1
ATOM 1521 N N . GLU A 1 189 ? -9.966 -10.094 7.260 1.00 91.44 189 GLU A N 1
ATOM 1522 C CA . GLU A 1 189 ? -11.418 -10.097 7.482 1.00 91.44 189 GLU A CA 1
ATOM 1523 C C . GLU A 1 189 ? -12.063 -8.713 7.305 1.00 91.44 189 GLU A C 1
ATOM 1525 O O . GLU A 1 189 ? -13.224 -8.637 6.908 1.00 91.44 189 GLU A O 1
ATOM 1530 N N . HIS A 1 190 ? -11.347 -7.626 7.610 1.00 90.19 190 HIS A N 1
ATOM 1531 C CA . HIS A 1 190 ? -11.924 -6.277 7.649 1.00 90.19 190 HIS A CA 1
ATOM 1532 C C . HIS A 1 190 ? -11.463 -5.326 6.544 1.00 90.19 190 HIS A C 1
ATOM 1534 O O . HIS A 1 190 ? -12.163 -4.351 6.280 1.00 90.19 190 HIS A O 1
ATOM 1540 N N . PHE A 1 191 ? -10.309 -5.571 5.921 1.00 87.88 191 PHE A N 1
ATOM 1541 C CA . PHE A 1 191 ? -9.709 -4.660 4.937 1.00 87.88 191 PHE A CA 1
ATOM 1542 C C . PHE A 1 191 ? -9.277 -5.369 3.649 1.00 87.88 191 PHE A C 1
ATOM 1544 O O . PHE A 1 191 ? -8.452 -4.833 2.911 1.00 87.88 191 PHE A O 1
ATOM 1551 N N . ASP A 1 192 ? -9.761 -6.595 3.410 1.00 85.25 192 ASP A N 1
ATOM 1552 C CA . ASP A 1 192 ? -9.379 -7.439 2.267 1.00 85.25 192 ASP A CA 1
ATOM 1553 C C . ASP A 1 192 ? -7.855 -7.563 2.080 1.00 85.25 192 ASP A C 1
ATOM 1555 O O . ASP A 1 192 ? -7.339 -7.727 0.967 1.00 85.25 192 ASP A O 1
ATOM 1559 N N . TYR A 1 193 ? -7.115 -7.472 3.191 1.00 86.94 193 TYR A N 1
ATOM 1560 C CA . TYR A 1 193 ? -5.661 -7.481 3.189 1.00 86.94 193 TYR A CA 1
ATOM 1561 C C . TYR A 1 193 ? -5.125 -8.754 2.528 1.00 86.94 193 TYR A C 1
ATOM 1563 O O . TYR A 1 193 ? -5.517 -9.870 2.870 1.00 86.94 193 TYR A O 1
ATOM 1571 N N . GLN A 1 194 ? -4.182 -8.582 1.600 1.00 84.56 194 GLN A N 1
ATOM 1572 C CA . GLN A 1 194 ? -3.518 -9.687 0.916 1.00 84.56 194 GLN A CA 1
ATOM 1573 C C . GLN A 1 194 ? -2.104 -9.872 1.480 1.00 84.56 194 GLN A C 1
ATOM 1575 O O . GLN A 1 194 ? -1.243 -9.021 1.233 1.00 84.56 194 GLN A O 1
ATOM 1580 N N . PRO A 1 195 ? -1.827 -10.965 2.217 1.00 82.56 195 PRO A N 1
ATOM 1581 C CA . PRO A 1 195 ? -0.501 -11.201 2.765 1.00 82.56 195 PRO A CA 1
ATOM 1582 C C . PRO A 1 195 ? 0.528 -11.473 1.656 1.00 82.56 195 PRO A C 1
ATOM 1584 O O . PRO A 1 195 ? 0.180 -11.984 0.582 1.00 82.56 195 PRO A O 1
ATOM 1587 N N . PRO A 1 196 ? 1.820 -11.198 1.912 1.00 86.25 196 PRO A N 1
ATOM 1588 C CA . PRO A 1 196 ? 2.890 -11.610 1.019 1.00 86.25 196 PRO A CA 1
ATOM 1589 C C . PRO A 1 196 ? 2.823 -13.116 0.750 1.00 86.25 196 PRO A C 1
ATOM 1591 O O . PRO A 1 196 ? 2.740 -13.932 1.668 1.00 86.25 196 PRO A O 1
ATOM 1594 N N . THR A 1 197 ? 2.864 -13.488 -0.524 1.00 89.50 197 THR A N 1
ATOM 1595 C CA . THR A 1 197 ? 2.845 -14.885 -0.950 1.00 89.50 197 THR A CA 1
ATOM 1596 C C . THR A 1 197 ? 4.274 -15.387 -1.093 1.00 89.50 197 THR A C 1
ATOM 1598 O O . THR A 1 197 ? 5.105 -14.762 -1.755 1.00 89.50 197 THR A O 1
ATOM 1601 N N . LYS A 1 198 ? 4.557 -16.537 -0.481 1.00 90.69 198 LYS A N 1
ATOM 1602 C CA . LYS A 1 198 ? 5.849 -17.212 -0.598 1.00 90.69 198 LYS A CA 1
ATOM 1603 C C . LYS A 1 198 ? 5.931 -17.943 -1.938 1.00 90.69 198 LYS A C 1
ATOM 1605 O O . LYS A 1 198 ? 5.068 -18.760 -2.250 1.00 90.69 198 LYS A O 1
ATOM 1610 N N . ILE A 1 199 ? 6.977 -17.673 -2.707 1.00 91.00 199 ILE A N 1
ATOM 1611 C CA . ILE A 1 199 ? 7.327 -18.387 -3.937 1.00 91.00 199 ILE A CA 1
ATOM 1612 C C . ILE A 1 199 ? 8.643 -19.129 -3.741 1.00 91.00 199 ILE A C 1
ATOM 1614 O O . ILE A 1 199 ? 9.560 -18.632 -3.086 1.00 91.00 199 ILE A O 1
ATOM 1618 N N . MET A 1 200 ? 8.723 -20.330 -4.305 1.00 92.31 200 MET A N 1
ATOM 1619 C CA . MET A 1 200 ? 9.965 -21.095 -4.374 1.00 92.31 200 MET A CA 1
ATOM 1620 C C . MET A 1 200 ? 10.750 -20.622 -5.595 1.00 92.31 200 MET A C 1
ATOM 1622 O O . MET A 1 200 ? 10.189 -20.543 -6.690 1.00 92.31 200 MET A O 1
ATOM 1626 N N . LEU A 1 201 ? 12.021 -20.279 -5.406 1.00 87.19 201 LEU A N 1
ATOM 1627 C CA . LEU A 1 201 ? 12.936 -20.012 -6.511 1.00 87.19 201 LEU A CA 1
ATOM 1628 C C . LEU A 1 201 ? 13.421 -21.355 -7.091 1.00 87.19 201 LEU A C 1
ATOM 1630 O O . LEU A 1 201 ? 13.179 -22.417 -6.521 1.00 87.19 201 LEU A O 1
ATOM 1634 N N . ASN A 1 202 ? 14.048 -21.331 -8.272 1.00 82.50 202 ASN A N 1
ATOM 1635 C CA . ASN A 1 202 ? 14.383 -22.536 -9.055 1.00 82.50 202 ASN A CA 1
ATOM 1636 C C . ASN A 1 202 ? 15.272 -23.561 -8.316 1.00 82.50 202 ASN A C 1
ATOM 1638 O O . ASN A 1 202 ? 15.381 -24.707 -8.751 1.00 82.50 202 ASN A O 1
ATOM 1642 N N . THR A 1 203 ? 15.899 -23.168 -7.210 1.00 74.56 203 THR A N 1
ATOM 1643 C CA . THR A 1 203 ? 16.563 -24.048 -6.251 1.00 74.56 203 THR A CA 1
ATOM 1644 C C . THR A 1 203 ? 15.608 -24.304 -5.084 1.00 74.56 203 THR A C 1
ATOM 1646 O O . THR A 1 203 ? 15.113 -23.373 -4.458 1.00 74.56 203 THR A O 1
ATOM 1649 N N . ALA A 1 204 ? 15.343 -25.574 -4.762 1.00 73.38 204 ALA A N 1
ATOM 1650 C CA . ALA A 1 204 ? 14.365 -25.980 -3.739 1.00 73.38 204 ALA A CA 1
ATOM 1651 C C . ALA A 1 204 ? 14.625 -25.414 -2.321 1.00 73.38 204 ALA A C 1
ATOM 1653 O O . ALA A 1 204 ? 13.796 -25.591 -1.429 1.00 73.38 204 ALA A O 1
ATOM 1654 N N . GLU A 1 205 ? 15.753 -24.736 -2.114 1.00 80.19 205 GLU A N 1
ATOM 1655 C CA . GLU A 1 205 ? 16.175 -24.147 -0.845 1.00 80.19 205 GLU A CA 1
ATOM 1656 C C . GLU A 1 205 ? 15.974 -22.626 -0.773 1.00 80.19 205 GLU A C 1
ATOM 1658 O O . GLU A 1 205 ? 15.978 -22.066 0.322 1.00 80.19 205 GLU A O 1
ATOM 1663 N N . GLU A 1 206 ? 15.740 -21.944 -1.898 1.00 85.50 206 GLU A N 1
ATOM 1664 C CA . GLU A 1 206 ? 15.556 -20.494 -1.911 1.00 85.50 206 GLU A CA 1
ATOM 1665 C C . GLU A 1 206 ? 14.078 -20.125 -2.057 1.00 85.50 206 GLU A C 1
ATOM 1667 O O . GLU A 1 206 ? 13.357 -20.614 -2.929 1.00 85.50 206 GLU A O 1
ATOM 1672 N N . CYS A 1 207 ? 13.607 -19.223 -1.199 1.00 89.38 207 CYS A N 1
ATOM 1673 C CA . CYS A 1 207 ? 12.255 -18.689 -1.268 1.00 89.38 207 CYS A CA 1
ATOM 1674 C C . CYS A 1 207 ? 12.265 -17.164 -1.267 1.00 89.38 207 CYS A C 1
ATOM 1676 O O . CYS A 1 207 ? 13.011 -16.542 -0.511 1.00 89.38 207 CYS A O 1
ATOM 1678 N N . ALA A 1 208 ? 11.379 -16.570 -2.057 1.00 86.75 208 ALA A N 1
ATOM 1679 C CA . ALA A 1 208 ? 11.100 -15.142 -2.021 1.00 86.75 208 ALA A CA 1
ATOM 1680 C C . ALA A 1 208 ? 9.653 -14.910 -1.578 1.00 86.75 208 ALA A C 1
ATOM 1682 O O . ALA A 1 208 ? 8.777 -15.737 -1.820 1.00 86.75 208 ALA A O 1
ATOM 1683 N N . ASN A 1 209 ? 9.395 -13.775 -0.935 1.00 87.69 209 ASN A N 1
ATOM 1684 C CA . ASN A 1 209 ? 8.037 -13.314 -0.665 1.00 87.69 209 ASN A CA 1
ATOM 1685 C C . ASN A 1 209 ? 7.722 -12.193 -1.653 1.00 87.69 209 ASN A C 1
ATOM 1687 O O . ASN A 1 209 ? 8.529 -11.279 -1.812 1.00 87.69 209 ASN A O 1
ATOM 1691 N N . TYR A 1 210 ? 6.562 -12.247 -2.301 1.00 89.06 210 TYR A N 1
ATOM 1692 C CA . TYR A 1 210 ? 6.086 -11.157 -3.149 1.00 89.06 210 TYR A CA 1
ATOM 1693 C C . TYR A 1 210 ? 4.697 -10.709 -2.703 1.00 89.06 210 TYR A C 1
ATOM 1695 O O . TYR A 1 210 ? 3.888 -11.512 -2.238 1.00 89.06 210 TYR A O 1
ATOM 1703 N N . VAL A 1 211 ? 4.418 -9.416 -2.843 1.00 85.44 211 VAL A N 1
ATOM 1704 C CA . VAL A 1 211 ? 3.074 -8.878 -2.625 1.00 85.44 211 VAL A CA 1
ATOM 1705 C C . VAL A 1 211 ? 2.262 -9.124 -3.900 1.00 85.44 211 VAL A C 1
ATOM 1707 O O . VAL A 1 211 ? 2.703 -8.706 -4.977 1.00 85.44 211 VAL A O 1
ATOM 1710 N N . PRO A 1 212 ? 1.100 -9.792 -3.828 1.00 86.00 212 PRO A N 1
ATOM 1711 C CA . PRO A 1 212 ? 0.284 -10.102 -4.997 1.00 86.00 212 PRO A CA 1
ATOM 1712 C C . PRO A 1 212 ? -0.464 -8.853 -5.496 1.00 86.00 212 PRO A C 1
ATOM 1714 O O . PRO A 1 212 ? -1.676 -8.733 -5.354 1.00 86.00 212 PRO A O 1
ATOM 1717 N N . LEU A 1 213 ? 0.270 -7.913 -6.110 1.00 79.12 213 LEU A N 1
ATOM 1718 C CA . LEU A 1 213 ? -0.225 -6.586 -6.507 1.00 79.12 213 LEU A CA 1
ATOM 1719 C C . LEU A 1 213 ? -1.511 -6.646 -7.339 1.00 79.12 213 LEU A C 1
ATOM 1721 O O . LEU A 1 213 ? -2.400 -5.825 -7.146 1.00 79.12 213 LEU A O 1
ATOM 1725 N N . LYS A 1 214 ? -1.637 -7.623 -8.246 1.00 80.25 214 LYS A N 1
ATOM 1726 C CA . LYS A 1 214 ? -2.847 -7.791 -9.063 1.00 80.25 214 LYS A CA 1
ATOM 1727 C C . LYS A 1 214 ? -4.072 -8.062 -8.187 1.00 80.25 214 LYS A C 1
ATOM 1729 O O . LYS A 1 214 ? -5.116 -7.461 -8.410 1.00 80.25 214 LYS A O 1
ATOM 1734 N N . GLN A 1 215 ? -3.945 -8.961 -7.217 1.00 82.50 215 GLN A N 1
ATOM 1735 C CA . GLN A 1 215 ? -5.006 -9.304 -6.278 1.00 82.50 215 GLN A CA 1
ATOM 1736 C C . GLN A 1 215 ? -5.293 -8.129 -5.346 1.00 82.50 215 GLN A C 1
ATOM 1738 O O . GLN A 1 215 ? -6.451 -7.758 -5.214 1.00 82.50 215 GLN A O 1
ATOM 1743 N N . SER A 1 216 ? -4.260 -7.489 -4.790 1.00 80.62 216 SER A N 1
ATOM 1744 C CA . SER A 1 216 ? -4.416 -6.315 -3.922 1.00 80.62 216 SER A CA 1
ATOM 1745 C C . SER A 1 216 ? -5.165 -5.181 -4.628 1.00 80.62 216 SER A C 1
ATOM 1747 O O . SER A 1 216 ? -6.156 -4.680 -4.108 1.00 80.62 216 SER A O 1
ATOM 1749 N N . VAL A 1 217 ? -4.751 -4.822 -5.848 1.00 80.06 217 VAL A N 1
ATOM 1750 C CA . VAL A 1 217 ? -5.421 -3.788 -6.653 1.00 80.06 217 VAL A CA 1
ATOM 1751 C C . VAL A 1 217 ? -6.829 -4.225 -7.038 1.00 80.06 217 VAL A C 1
ATOM 1753 O O . VAL A 1 217 ? -7.745 -3.414 -6.994 1.00 80.06 217 VAL A O 1
ATOM 1756 N N . SER A 1 218 ? -7.028 -5.500 -7.383 1.00 83.50 218 SER A N 1
ATOM 1757 C CA . SER A 1 218 ? -8.364 -6.025 -7.664 1.00 83.50 218 SER A CA 1
ATOM 1758 C C . SER A 1 218 ? -9.283 -5.835 -6.461 1.00 83.50 218 SER A C 1
ATOM 1760 O O . SER A 1 218 ? -10.344 -5.255 -6.636 1.00 83.50 218 SER A O 1
ATOM 1762 N N . CYS A 1 219 ? -8.881 -6.255 -5.258 1.00 80.94 219 CYS A N 1
ATOM 1763 C CA . CYS A 1 219 ? -9.664 -6.071 -4.033 1.00 80.94 219 CYS A CA 1
ATOM 1764 C C . CYS A 1 219 ? -10.003 -4.593 -3.799 1.00 80.94 219 CYS A C 1
ATOM 1766 O O . CYS A 1 219 ? -11.168 -4.260 -3.626 1.00 80.94 219 CYS A O 1
ATOM 1768 N N . MET A 1 220 ? -9.018 -3.696 -3.914 1.00 77.69 220 MET A N 1
ATOM 1769 C CA . MET A 1 220 ? -9.247 -2.253 -3.765 1.00 77.69 220 MET A CA 1
ATOM 1770 C C . MET A 1 220 ? -10.252 -1.702 -4.786 1.00 77.69 220 MET A C 1
ATOM 1772 O O . MET A 1 220 ? -11.080 -0.868 -4.449 1.00 77.69 220 MET A O 1
ATOM 1776 N N . LEU A 1 221 ? -10.200 -2.160 -6.038 1.00 79.75 221 LEU A N 1
ATOM 1777 C CA . LEU A 1 221 ? -11.102 -1.691 -7.094 1.00 79.75 221 LEU A CA 1
ATOM 1778 C C . LEU A 1 221 ? -12.505 -2.317 -7.038 1.00 79.75 221 LEU A C 1
ATOM 1780 O O . LEU A 1 221 ? -13.372 -1.865 -7.781 1.00 79.75 221 LEU A O 1
ATOM 1784 N N . HIS A 1 222 ? -12.734 -3.338 -6.203 1.00 84.50 222 HIS A N 1
ATOM 1785 C CA . HIS A 1 222 ? -14.083 -3.858 -5.933 1.00 84.50 222 HIS A CA 1
ATOM 1786 C C . HIS A 1 222 ? -14.854 -2.992 -4.927 1.00 84.50 222 HIS A C 1
ATOM 1788 O O . HIS A 1 222 ? -16.065 -3.153 -4.803 1.00 84.50 222 HIS A O 1
ATOM 1794 N N . ASP A 1 223 ? -14.184 -2.073 -4.226 1.00 83.31 223 ASP A N 1
ATOM 1795 C CA . ASP A 1 223 ? -14.865 -1.054 -3.435 1.00 83.31 223 ASP A CA 1
ATOM 1796 C C . ASP A 1 223 ? -15.434 0.020 -4.375 1.00 83.31 223 ASP A C 1
ATOM 1798 O O . ASP A 1 223 ? -14.712 0.886 -4.880 1.00 83.31 223 ASP A O 1
ATOM 1802 N N . ASP A 1 224 ? -16.748 -0.045 -4.606 1.00 82.06 224 ASP A N 1
ATOM 1803 C CA . ASP A 1 224 ? -17.486 0.898 -5.448 1.00 82.06 224 ASP A CA 1
ATOM 1804 C C . ASP A 1 224 ? -17.273 2.359 -5.017 1.00 82.06 224 ASP A C 1
ATOM 1806 O O . ASP A 1 224 ? -17.238 3.250 -5.868 1.00 82.06 224 ASP A O 1
ATOM 1810 N N . GLN A 1 225 ? -17.097 2.631 -3.717 1.00 82.44 225 GLN A N 1
ATOM 1811 C CA . GLN A 1 225 ? -16.875 3.991 -3.219 1.00 82.44 225 GLN A CA 1
ATOM 1812 C C . GLN A 1 225 ? -15.481 4.488 -3.586 1.00 82.44 225 GLN A C 1
ATOM 1814 O O . GLN A 1 225 ? -15.336 5.619 -4.056 1.00 82.44 225 GLN A O 1
ATOM 1819 N N . LEU A 1 226 ? -14.460 3.645 -3.412 1.00 78.44 226 LEU A N 1
ATOM 1820 C CA . LEU A 1 226 ? -13.092 3.983 -3.790 1.00 78.44 226 LEU A CA 1
ATOM 1821 C C . LEU A 1 226 ? -12.964 4.132 -5.308 1.00 78.44 226 LEU A C 1
ATOM 1823 O O . LEU A 1 226 ? -12.372 5.102 -5.782 1.00 78.44 226 LEU A O 1
ATOM 1827 N N . LEU A 1 227 ? -13.549 3.211 -6.077 1.00 80.12 227 LEU A N 1
ATOM 1828 C CA . LEU A 1 227 ? -13.569 3.284 -7.534 1.00 80.12 227 LEU A CA 1
ATOM 1829 C C . LEU A 1 227 ? -14.249 4.574 -8.004 1.00 80.12 227 LEU A C 1
ATOM 1831 O O . LEU A 1 227 ? -13.704 5.282 -8.854 1.00 80.12 227 LEU A O 1
ATOM 1835 N N . GLN A 1 228 ? -15.396 4.919 -7.417 1.00 84.69 228 GLN A N 1
ATOM 1836 C CA . GLN A 1 228 ? -16.100 6.156 -7.729 1.00 84.69 228 GLN A CA 1
ATOM 1837 C C . GLN A 1 228 ? -15.267 7.388 -7.351 1.00 84.69 228 GLN A C 1
ATOM 1839 O O . GLN A 1 228 ? -15.142 8.300 -8.166 1.00 84.69 228 GLN A O 1
ATOM 1844 N N . ALA A 1 229 ? -14.611 7.393 -6.187 1.00 85.38 229 ALA A N 1
ATOM 1845 C CA . ALA A 1 229 ? -13.717 8.473 -5.771 1.00 85.38 229 ALA A CA 1
ATOM 1846 C C . ALA A 1 229 ? -12.515 8.637 -6.718 1.00 85.38 229 ALA A C 1
ATOM 1848 O O . ALA A 1 229 ? -12.141 9.763 -7.050 1.00 85.38 229 ALA A O 1
ATOM 1849 N N . ILE A 1 230 ? -11.929 7.536 -7.203 1.00 81.25 230 ILE A N 1
ATOM 1850 C CA . ILE A 1 230 ? -10.859 7.558 -8.210 1.00 81.25 230 ILE A CA 1
ATOM 1851 C C . ILE A 1 230 ? -11.387 8.138 -9.524 1.00 81.25 230 ILE A C 1
ATOM 1853 O O . ILE A 1 230 ? -10.750 9.020 -10.098 1.00 81.25 230 ILE A O 1
ATOM 1857 N N . ILE A 1 231 ? -12.552 7.685 -9.992 1.00 83.69 231 ILE A N 1
ATOM 1858 C CA . ILE A 1 231 ? -13.187 8.193 -11.213 1.00 83.69 231 ILE A CA 1
ATOM 1859 C C . ILE A 1 231 ? -13.479 9.691 -11.086 1.00 83.69 231 ILE A C 1
ATOM 1861 O O . ILE A 1 231 ? -13.205 10.448 -12.017 1.00 83.69 231 ILE A O 1
ATOM 1865 N N . ASP A 1 232 ? -14.003 10.135 -9.949 1.00 85.62 232 ASP A N 1
ATOM 1866 C CA . ASP A 1 232 ? -14.329 11.536 -9.702 1.00 85.62 232 ASP A CA 1
ATOM 1867 C C . ASP A 1 232 ? -13.073 12.395 -9.571 1.00 85.62 232 ASP A C 1
ATOM 1869 O O . ASP A 1 232 ? -13.053 13.523 -10.061 1.00 85.62 232 ASP A O 1
ATOM 1873 N N . ASN A 1 233 ? -11.989 11.854 -9.014 1.00 80.19 233 ASN A N 1
ATOM 1874 C CA . ASN A 1 233 ? -10.685 12.508 -9.010 1.00 80.19 233 ASN A CA 1
ATOM 1875 C C . ASN A 1 233 ? -10.110 12.616 -10.433 1.00 80.19 233 ASN A C 1
ATOM 1877 O O . ASN A 1 233 ? -9.698 13.689 -10.854 1.00 80.19 233 ASN A O 1
ATOM 1881 N N . ILE A 1 234 ? -10.174 11.554 -11.241 1.00 77.50 234 ILE A N 1
ATOM 1882 C CA . ILE A 1 234 ? -9.756 11.600 -12.653 1.00 77.50 234 ILE A CA 1
ATOM 1883 C C . ILE A 1 234 ? -10.586 12.628 -13.431 1.00 77.50 234 ILE A C 1
ATOM 1885 O O . ILE A 1 234 ? -10.034 13.409 -14.206 1.00 77.50 234 ILE A O 1
ATOM 1889 N N . LYS A 1 235 ? -11.905 12.672 -13.209 1.00 81.00 235 LYS A N 1
ATOM 1890 C CA . LYS A 1 235 ? -12.786 13.680 -13.809 1.00 81.00 235 LYS A CA 1
ATOM 1891 C C . LYS A 1 235 ? -12.422 15.082 -13.337 1.00 81.00 235 LYS A C 1
ATOM 1893 O O . LYS A 1 235 ? -12.282 15.963 -14.182 1.00 81.00 235 LYS A O 1
ATOM 1898 N N . SER A 1 236 ? -12.211 15.296 -12.040 1.00 75.94 236 SER A N 1
ATOM 1899 C CA . SER A 1 236 ? -11.857 16.611 -11.502 1.00 75.94 236 SER A CA 1
ATOM 1900 C C . SER A 1 236 ? -10.520 17.098 -12.069 1.00 75.94 236 SER A C 1
ATOM 1902 O O . SER A 1 236 ? -10.454 18.217 -12.579 1.00 75.94 236 SER A O 1
ATOM 1904 N N . LEU A 1 237 ? -9.512 16.221 -12.133 1.00 66.12 237 LEU A N 1
ATOM 1905 C CA . LEU A 1 237 ? -8.234 16.446 -12.810 1.00 66.12 237 LEU A CA 1
ATOM 1906 C C . LEU A 1 237 ? -8.424 16.755 -14.299 1.00 66.12 237 LEU A C 1
ATOM 1908 O O . LEU A 1 237 ? -7.789 17.663 -14.827 1.00 66.12 237 LEU A O 1
ATOM 1912 N N . SER A 1 238 ? -9.334 16.058 -14.983 1.00 65.06 238 SER A N 1
ATOM 1913 C CA . SER A 1 238 ? -9.614 16.315 -16.399 1.00 65.06 238 SER A CA 1
ATOM 1914 C C . SER A 1 238 ? -10.298 17.670 -16.642 1.00 65.06 238 SER A C 1
ATOM 1916 O O . SER A 1 238 ? -10.028 18.304 -17.663 1.00 65.06 238 SER A O 1
ATOM 1918 N N . THR A 1 239 ? -11.121 18.141 -15.693 1.00 64.50 239 THR A N 1
ATOM 1919 C CA . THR A 1 239 ? -11.846 19.426 -15.748 1.00 64.50 239 THR A CA 1
ATOM 1920 C C . THR A 1 239 ? -11.065 20.623 -15.208 1.00 64.50 239 THR A C 1
ATOM 1922 O O . THR A 1 239 ? -11.466 21.761 -15.448 1.00 64.50 239 THR A O 1
ATOM 1925 N N . CYS A 1 240 ? -9.954 20.403 -14.500 1.00 55.62 240 CYS A N 1
ATOM 1926 C CA . CYS A 1 240 ? -9.113 21.462 -13.946 1.00 55.62 240 CYS A CA 1
ATOM 1927 C C . CYS A 1 240 ? -8.259 22.091 -15.063 1.00 55.62 240 CYS A C 1
ATOM 1929 O O . CYS A 1 240 ? -7.061 21.880 -15.176 1.00 55.62 240 CYS A O 1
ATOM 1931 N N . THR A 1 241 ? -8.898 22.854 -15.945 1.00 50.00 241 THR A N 1
ATOM 1932 C CA . THR A 1 241 ? -8.322 23.400 -17.182 1.00 50.00 241 THR A CA 1
ATOM 1933 C C . THR A 1 241 ? -7.536 24.705 -17.009 1.00 50.00 241 THR A C 1
ATOM 1935 O O . THR A 1 241 ? -7.187 25.322 -18.010 1.00 50.00 241 THR A O 1
ATOM 1938 N N . ALA A 1 242 ? -7.236 25.172 -15.788 1.00 52.69 242 ALA A N 1
ATOM 1939 C CA . ALA A 1 242 ? -6.759 26.555 -15.630 1.00 52.69 242 ALA A CA 1
ATOM 1940 C C . ALA A 1 242 ? -5.532 26.807 -14.739 1.00 52.69 242 ALA A C 1
ATOM 1942 O O . ALA A 1 242 ? -4.937 27.875 -14.876 1.00 52.69 242 ALA A O 1
ATOM 1943 N N . LYS A 1 243 ? -5.124 25.912 -13.828 1.00 53.66 243 LYS A N 1
ATOM 1944 C CA . LYS A 1 243 ? -3.999 26.192 -12.904 1.00 53.66 243 LYS A CA 1
ATOM 1945 C C . LYS A 1 243 ? -3.230 24.923 -12.527 1.00 53.66 243 LYS A C 1
ATOM 1947 O O . LYS A 1 243 ? -3.206 24.520 -11.368 1.00 53.66 243 LYS A O 1
ATOM 1952 N N . ASP A 1 244 ? -2.604 24.309 -13.521 1.00 51.47 244 ASP A N 1
ATOM 1953 C CA . ASP A 1 244 ? -1.751 23.132 -13.357 1.00 51.47 244 ASP A CA 1
ATOM 1954 C C . ASP A 1 244 ? -0.512 23.442 -12.495 1.00 51.47 244 ASP A C 1
ATOM 1956 O O . ASP A 1 244 ? 0.404 24.154 -12.913 1.00 51.47 244 ASP A O 1
ATOM 1960 N N . LYS A 1 245 ? -0.482 22.906 -11.268 1.00 52.03 245 LYS A N 1
ATOM 1961 C CA . LYS A 1 245 ? 0.718 22.890 -10.409 1.00 52.03 245 LYS A CA 1
ATOM 1962 C C . LYS A 1 245 ? 1.530 21.598 -10.555 1.00 52.03 245 LYS A C 1
ATOM 1964 O O . LYS A 1 245 ? 2.715 21.596 -10.222 1.00 52.03 245 LYS A O 1
ATOM 1969 N N . ASP A 1 246 ? 0.925 20.524 -11.067 1.00 55.84 246 ASP A N 1
ATOM 1970 C CA . ASP A 1 246 ? 1.607 19.249 -11.287 1.00 55.84 246 ASP A CA 1
ATOM 1971 C C . ASP A 1 246 ? 2.199 19.196 -12.697 1.00 55.84 246 ASP A C 1
ATOM 1973 O O . ASP A 1 246 ? 1.562 18.821 -13.687 1.00 55.84 246 ASP A O 1
ATOM 1977 N N . LEU A 1 247 ? 3.461 19.603 -12.778 1.00 53.31 247 LEU A N 1
ATOM 1978 C CA . LEU A 1 247 ? 4.210 19.639 -14.022 1.00 53.31 247 LEU A CA 1
ATOM 1979 C C . LEU A 1 247 ? 4.443 18.244 -14.611 1.00 53.31 247 LEU A C 1
ATOM 1981 O O . LEU A 1 247 ? 4.618 18.153 -15.820 1.00 53.31 247 LEU A O 1
ATOM 1985 N N . ILE A 1 248 ? 4.431 17.158 -13.832 1.00 52.25 248 ILE A N 1
ATOM 1986 C CA . ILE A 1 248 ? 4.663 15.813 -14.379 1.00 52.25 248 ILE A CA 1
ATOM 1987 C C . ILE A 1 248 ? 3.438 15.368 -15.182 1.00 52.25 248 ILE A C 1
ATOM 1989 O O . ILE A 1 248 ? 3.578 14.914 -16.319 1.00 52.25 248 ILE A O 1
ATOM 1993 N N . ILE A 1 249 ? 2.237 15.565 -14.634 1.00 53.03 249 ILE A N 1
ATOM 1994 C CA . ILE A 1 249 ? 0.976 15.264 -15.328 1.00 53.03 249 ILE A CA 1
ATOM 1995 C C . ILE A 1 249 ? 0.770 16.217 -16.510 1.00 53.03 249 ILE A C 1
ATOM 1997 O O . ILE A 1 249 ? 0.456 15.771 -17.613 1.00 53.03 249 ILE A O 1
ATOM 2001 N N . SER A 1 250 ? 1.043 17.509 -16.319 1.00 52.00 250 SER A N 1
ATOM 2002 C CA . SER A 1 250 ? 0.928 18.525 -17.376 1.00 52.00 250 SER A CA 1
ATOM 2003 C C . SER A 1 250 ? 1.861 18.260 -18.558 1.00 52.00 250 SER A C 1
ATOM 2005 O O . SER A 1 250 ? 1.493 18.525 -19.702 1.00 52.00 250 SER A O 1
ATOM 2007 N N . ASN A 1 251 ? 3.065 17.732 -18.297 1.00 51.00 251 ASN A N 1
ATOM 2008 C CA . ASN A 1 251 ? 4.007 17.334 -19.343 1.00 51.00 251 ASN A CA 1
ATOM 2009 C C . ASN A 1 251 ? 3.589 16.024 -20.019 1.00 51.00 251 ASN A C 1
ATOM 2011 O O . ASN A 1 251 ? 3.608 15.976 -21.242 1.00 51.00 251 ASN A O 1
ATOM 2015 N N . ARG A 1 252 ? 3.124 15.012 -19.267 1.00 49.38 252 ARG A N 1
ATOM 2016 C CA . ARG A 1 252 ? 2.556 13.777 -19.852 1.00 49.38 252 ARG A CA 1
ATOM 2017 C C . ARG A 1 252 ? 1.358 14.048 -20.765 1.00 49.38 252 ARG A C 1
ATOM 2019 O O . ARG A 1 252 ? 1.128 13.300 -21.704 1.00 49.38 252 ARG A O 1
ATOM 2026 N N . GLN A 1 253 ? 0.587 15.093 -20.474 1.00 49.66 253 GLN A N 1
ATOM 2027 C CA . GLN A 1 253 ? -0.582 15.499 -21.258 1.00 49.66 253 GLN A CA 1
ATOM 2028 C C . GLN A 1 253 ? -0.277 16.629 -22.265 1.00 49.66 253 GLN A C 1
ATOM 2030 O O . GLN A 1 253 ? -1.202 17.132 -22.897 1.00 49.66 253 GLN A O 1
ATOM 2035 N N . CYS A 1 254 ? 0.987 17.063 -22.391 1.00 48.47 254 CYS A N 1
ATOM 2036 C CA . CYS A 1 254 ? 1.451 18.184 -23.228 1.00 48.47 254 CYS A CA 1
ATOM 2037 C C . CYS A 1 254 ? 0.693 19.518 -23.068 1.00 48.47 254 CYS A C 1
ATOM 2039 O O . CYS A 1 254 ? 0.693 20.354 -23.972 1.00 48.47 254 CYS A O 1
ATOM 2041 N N . ARG A 1 255 ? 0.077 19.784 -21.912 1.00 48.66 255 ARG A N 1
ATOM 2042 C CA . ARG A 1 255 ? -0.817 20.943 -21.742 1.00 48.66 255 ARG A CA 1
ATOM 2043 C C . ARG A 1 255 ? -0.097 22.275 -21.497 1.00 48.66 255 ARG A C 1
ATOM 2045 O O . ARG A 1 255 ? -0.671 23.321 -21.782 1.00 48.66 255 ARG A O 1
ATOM 2052 N N . SER A 1 256 ? 1.155 22.281 -21.014 1.00 49.06 256 SER A N 1
ATOM 2053 C CA . SER A 1 256 ? 1.833 23.529 -20.585 1.00 49.06 256 SER A CA 1
ATOM 2054 C C . SER A 1 256 ? 3.288 23.709 -21.049 1.00 49.06 256 SER A C 1
ATOM 2056 O O . SER A 1 256 ? 4.026 24.528 -20.493 1.00 49.06 256 SER A O 1
ATOM 2058 N N . VAL A 1 257 ? 3.758 22.912 -22.006 1.00 48.84 257 VAL A N 1
ATOM 2059 C CA . VAL A 1 257 ? 5.200 22.702 -22.223 1.00 48.84 257 VAL A CA 1
ATOM 2060 C C . VAL A 1 257 ? 5.941 23.978 -22.646 1.00 48.84 257 VAL A C 1
ATOM 2062 O O . VAL A 1 257 ? 7.014 24.272 -22.118 1.00 48.84 257 VAL A O 1
ATOM 2065 N N . ARG A 1 258 ? 5.388 24.774 -23.568 1.00 48.06 258 ARG A N 1
ATOM 2066 C CA . ARG A 1 258 ? 6.175 25.846 -24.206 1.00 48.06 258 ARG A CA 1
ATOM 2067 C C . ARG A 1 258 ? 6.561 26.998 -23.270 1.00 48.06 258 ARG A C 1
ATOM 2069 O O . ARG A 1 258 ? 7.585 27.626 -23.513 1.00 48.06 258 ARG A O 1
ATOM 2076 N N . SER A 1 259 ? 5.804 27.269 -22.204 1.00 47.97 259 SER A N 1
ATOM 2077 C CA . SER A 1 259 ? 6.088 28.395 -21.296 1.00 47.97 259 SER A CA 1
ATOM 2078 C C . SER A 1 259 ? 6.793 28.002 -19.993 1.00 47.97 259 SER A C 1
ATOM 2080 O O . SER A 1 259 ? 7.412 28.861 -19.366 1.00 47.97 259 SER A O 1
ATOM 2082 N N . ASN A 1 260 ? 6.720 26.731 -19.571 1.00 45.16 260 ASN A N 1
ATOM 2083 C CA . ASN A 1 260 ? 7.122 26.320 -18.217 1.00 45.16 260 ASN A CA 1
ATOM 2084 C C . ASN A 1 260 ? 8.506 25.650 -18.129 1.00 45.16 260 ASN A C 1
ATOM 2086 O O . ASN A 1 260 ? 9.137 25.719 -17.077 1.00 45.16 260 ASN A O 1
ATOM 2090 N N . LEU A 1 261 ? 9.024 25.069 -19.218 1.00 46.75 261 LEU A N 1
ATOM 2091 C CA . LEU A 1 261 ? 10.343 24.408 -19.245 1.00 46.75 261 LEU A CA 1
ATOM 2092 C C . LEU A 1 261 ? 11.542 25.375 -19.259 1.00 46.75 261 LEU A C 1
ATOM 2094 O O . LEU A 1 261 ? 12.674 24.953 -19.041 1.00 46.75 261 LEU A O 1
ATOM 2098 N N . VAL A 1 262 ? 11.305 26.673 -19.473 1.00 46.25 262 VAL A N 1
ATOM 2099 C CA . VAL A 1 262 ? 12.364 27.696 -19.582 1.00 46.25 262 VAL A CA 1
ATOM 2100 C C . VAL A 1 262 ? 12.662 28.381 -18.239 1.00 46.25 262 VAL A C 1
ATOM 2102 O O . VAL A 1 262 ? 13.571 29.202 -18.160 1.00 46.25 262 VAL A O 1
ATOM 2105 N N . ARG A 1 263 ? 11.947 28.061 -17.149 1.00 47.72 263 ARG A N 1
ATOM 2106 C CA . ARG A 1 263 ? 12.228 28.658 -15.830 1.00 47.72 263 ARG A CA 1
ATOM 2107 C C . ARG A 1 263 ? 13.107 27.735 -14.971 1.00 47.72 263 ARG A C 1
ATOM 2109 O O . ARG A 1 263 ? 12.574 26.818 -14.350 1.00 47.72 263 ARG A O 1
ATOM 2116 N N . PRO A 1 264 ? 14.427 27.996 -14.861 1.00 49.75 264 PRO A N 1
ATOM 2117 C CA . PRO A 1 264 ? 15.355 27.205 -14.042 1.00 49.75 264 PRO A CA 1
ATOM 2118 C C . PRO A 1 264 ? 15.080 27.262 -12.528 1.00 49.75 264 PRO A C 1
ATOM 2120 O O . PRO A 1 264 ? 15.773 26.608 -11.759 1.00 49.75 264 PRO A O 1
ATOM 2123 N N . THR A 1 265 ? 14.080 28.027 -12.086 1.00 52.81 265 THR A N 1
ATOM 2124 C CA . THR A 1 265 ? 13.731 28.230 -10.674 1.00 52.81 265 THR A CA 1
ATOM 2125 C C . THR A 1 265 ? 12.624 27.306 -10.158 1.00 52.81 265 THR A C 1
ATOM 2127 O O . THR A 1 265 ? 12.274 27.389 -8.985 1.00 52.81 265 THR A O 1
ATOM 2130 N N . ASN A 1 266 ? 12.054 26.429 -10.993 1.00 57.94 266 ASN A N 1
ATOM 2131 C CA . ASN A 1 266 ? 11.013 25.496 -10.561 1.00 57.94 266 ASN A CA 1
ATOM 2132 C C . ASN A 1 266 ? 11.620 24.129 -10.201 1.00 57.94 266 ASN A C 1
ATOM 2134 O O . ASN A 1 266 ? 12.169 23.443 -11.066 1.00 57.94 266 ASN A O 1
ATOM 2138 N N . SER A 1 267 ? 11.494 23.713 -8.938 1.00 55.16 267 SER A N 1
ATOM 2139 C CA . SER A 1 267 ? 11.976 22.419 -8.426 1.00 55.16 267 SER A CA 1
ATOM 2140 C C . SER A 1 267 ? 11.455 21.222 -9.232 1.00 55.16 267 SER A C 1
ATOM 2142 O O . SER A 1 267 ? 12.179 20.250 -9.446 1.00 55.16 267 SER A O 1
ATOM 2144 N N . ASN A 1 268 ? 10.247 21.318 -9.786 1.00 50.72 268 ASN A N 1
ATOM 2145 C CA . ASN A 1 268 ? 9.672 20.271 -10.630 1.00 50.72 268 ASN A CA 1
ATOM 2146 C C . ASN A 1 268 ? 10.296 20.226 -12.037 1.00 50.72 268 ASN A C 1
ATOM 2148 O O . ASN A 1 268 ? 10.386 19.154 -12.631 1.00 50.72 268 ASN A O 1
ATOM 2152 N N . ALA A 1 269 ? 10.776 21.358 -12.569 1.00 56.47 269 ALA A N 1
ATOM 2153 C CA . ALA A 1 269 ? 11.536 21.377 -13.822 1.00 56.47 269 ALA A CA 1
ATOM 2154 C C . ALA A 1 269 ? 12.920 20.734 -13.638 1.00 56.47 269 ALA A C 1
ATOM 2156 O O . ALA A 1 269 ? 13.404 20.042 -14.534 1.00 56.47 269 ALA A O 1
ATOM 2157 N N . LEU A 1 270 ? 13.524 20.896 -12.454 1.00 54.38 270 LEU A N 1
ATOM 2158 C CA . LEU A 1 270 ? 14.750 20.195 -12.080 1.00 54.38 270 LEU A CA 1
ATOM 2159 C C . LEU A 1 270 ? 14.516 18.682 -11.986 1.00 54.38 270 LEU A C 1
ATOM 2161 O O . LEU A 1 270 ? 15.290 17.927 -12.560 1.00 54.38 270 LEU A O 1
ATOM 2165 N N . LEU A 1 271 ? 13.434 18.235 -11.340 1.00 58.28 271 LEU A N 1
ATOM 2166 C CA . LEU A 1 271 ? 13.092 16.811 -11.234 1.00 58.28 271 LEU A CA 1
ATOM 2167 C C . LEU A 1 271 ? 12.874 16.161 -12.609 1.00 58.28 271 LEU A C 1
ATOM 2169 O O . LEU A 1 271 ? 13.367 15.067 -12.872 1.00 58.28 271 LEU A O 1
ATOM 2173 N N . LEU A 1 272 ? 12.186 16.858 -13.513 1.00 60.75 272 LEU A N 1
ATOM 2174 C CA . LEU A 1 272 ? 11.926 16.388 -14.874 1.00 60.75 272 LEU A CA 1
ATOM 2175 C C . LEU A 1 272 ? 13.200 16.336 -15.731 1.00 60.75 272 LEU A C 1
ATOM 2177 O O . LEU A 1 272 ? 13.404 15.401 -16.512 1.00 60.75 272 LEU A O 1
ATOM 2181 N N . LYS A 1 273 ? 14.087 17.319 -15.546 1.00 60.03 273 LYS A N 1
ATOM 2182 C CA . LYS A 1 273 ? 15.417 17.334 -16.154 1.00 60.03 273 LYS A CA 1
ATOM 2183 C C . LYS A 1 273 ? 16.278 16.190 -15.624 1.00 60.03 273 LYS A C 1
ATOM 2185 O O . LYS A 1 273 ? 16.850 15.459 -16.422 1.00 60.03 273 LYS A O 1
ATOM 2190 N N . LEU A 1 274 ? 16.283 15.963 -14.310 1.00 59.72 274 LEU A N 1
ATOM 2191 C CA . LEU A 1 274 ? 16.973 14.836 -13.679 1.00 59.72 274 LEU A CA 1
ATOM 2192 C C . LEU A 1 274 ? 16.446 13.494 -14.194 1.00 59.72 274 LEU A C 1
ATOM 2194 O O . LEU A 1 274 ? 17.244 12.621 -14.515 1.00 59.72 274 LEU A O 1
ATOM 2198 N N . TYR A 1 275 ? 15.128 13.339 -14.344 1.00 69.69 275 TYR A N 1
ATOM 2199 C CA . TYR A 1 275 ? 14.524 12.119 -14.883 1.00 69.69 275 TYR A CA 1
ATOM 2200 C C . TYR A 1 275 ? 14.956 11.846 -16.330 1.00 69.69 275 TYR A C 1
ATOM 2202 O O . TYR A 1 275 ? 15.339 10.728 -16.677 1.00 69.69 275 TYR A O 1
ATOM 2210 N N . THR A 1 276 ? 14.937 12.877 -17.176 1.00 71.12 276 THR A N 1
ATOM 2211 C CA . THR A 1 276 ? 15.293 12.744 -18.596 1.00 71.12 276 THR A CA 1
ATOM 2212 C C . THR A 1 276 ? 16.794 12.510 -18.775 1.00 71.12 276 THR A C 1
ATOM 2214 O O . THR A 1 276 ? 17.190 11.612 -19.521 1.00 71.12 276 THR A O 1
ATOM 2217 N N . ASP A 1 277 ? 17.627 13.253 -18.046 1.00 72.88 277 ASP A N 1
ATOM 2218 C CA . ASP A 1 277 ? 19.085 13.142 -18.095 1.00 72.88 277 ASP A CA 1
ATOM 2219 C C . ASP A 1 277 ? 19.563 11.792 -17.542 1.00 72.88 277 ASP A C 1
ATOM 2221 O O . ASP A 1 277 ? 20.440 11.164 -18.142 1.00 72.88 277 ASP A O 1
ATOM 2225 N N . ALA A 1 278 ? 18.967 11.313 -16.443 1.00 79.75 278 ALA A N 1
ATOM 2226 C CA . ALA A 1 278 ? 19.275 10.006 -15.866 1.00 79.75 278 ALA A CA 1
ATOM 2227 C C . ALA A 1 278 ? 18.811 8.858 -16.772 1.00 79.75 278 ALA A C 1
ATOM 2229 O O . ALA A 1 278 ? 19.547 7.897 -16.972 1.00 79.75 278 ALA A O 1
ATOM 2230 N N . SER A 1 279 ? 17.624 8.958 -17.379 1.00 83.81 279 SER A N 1
ATOM 2231 C CA . SER A 1 279 ? 17.148 7.937 -18.320 1.00 83.81 279 SER A CA 1
ATOM 2232 C C . SER A 1 279 ? 18.036 7.858 -19.569 1.00 83.81 279 SER A C 1
ATOM 2234 O O . SER A 1 279 ? 18.404 6.761 -19.994 1.00 83.81 279 SER A O 1
ATOM 2236 N N . ASN A 1 280 ? 18.461 9.005 -20.111 1.00 86.69 280 ASN A N 1
ATOM 2237 C CA . ASN A 1 280 ? 19.408 9.040 -21.226 1.00 86.69 280 ASN A CA 1
ATOM 2238 C C . ASN A 1 280 ? 20.771 8.460 -20.831 1.00 86.69 280 ASN A C 1
ATOM 2240 O O . ASN A 1 280 ? 21.368 7.736 -21.620 1.00 86.69 280 ASN A O 1
ATOM 2244 N N . GLU A 1 281 ? 21.249 8.723 -19.613 1.00 86.81 281 GLU A N 1
ATOM 2245 C CA . GLU A 1 281 ? 22.477 8.116 -19.093 1.00 86.81 281 GLU A CA 1
ATOM 2246 C C . GLU A 1 281 ? 22.401 6.594 -19.038 1.00 86.81 281 GLU A C 1
ATOM 2248 O O . GLU A 1 281 ? 23.254 5.914 -19.607 1.00 86.81 281 GLU A O 1
ATOM 2253 N N . ILE A 1 282 ? 21.349 6.074 -18.403 1.00 87.25 282 ILE A N 1
ATOM 2254 C CA . ILE A 1 282 ? 21.104 4.638 -18.266 1.00 87.25 282 ILE A CA 1
ATOM 2255 C C . ILE A 1 282 ? 21.0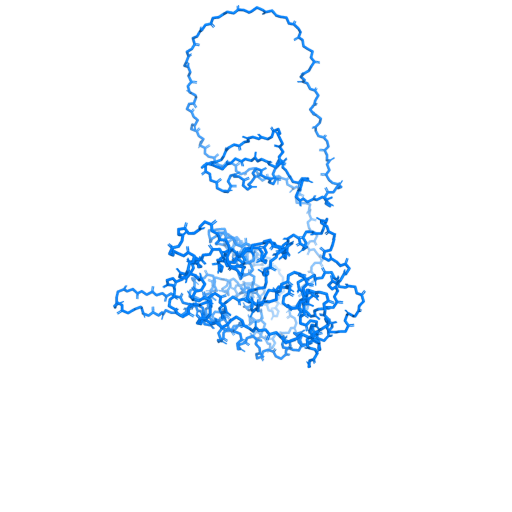40 3.984 -19.646 1.00 87.25 282 ILE A C 1
ATOM 2257 O O . ILE A 1 282 ? 21.601 2.907 -19.848 1.00 87.25 282 ILE A O 1
ATOM 2261 N N . GLY A 1 283 ? 20.382 4.633 -20.608 1.00 89.88 283 GLY A N 1
ATOM 2262 C CA . GLY A 1 283 ? 20.240 4.149 -21.979 1.00 89.88 283 GLY A CA 1
ATOM 2263 C C . GLY A 1 283 ? 21.477 4.294 -22.863 1.00 89.88 283 GLY A C 1
ATOM 2264 O O . GLY A 1 283 ? 21.426 3.869 -24.011 1.00 89.88 283 GLY A O 1
ATOM 2265 N N . GLY A 1 284 ? 22.570 4.889 -22.375 1.00 91.44 284 GLY A N 1
ATOM 2266 C CA . GLY A 1 284 ? 23.759 5.136 -23.193 1.00 91.44 284 GLY A CA 1
ATOM 2267 C C . GLY A 1 284 ? 23.561 6.234 -24.246 1.00 91.44 284 GLY A C 1
ATOM 2268 O O . GLY A 1 284 ? 24.275 6.270 -25.248 1.00 91.44 284 GLY A O 1
ATOM 2269 N N . PHE A 1 285 ? 22.611 7.147 -24.042 1.00 91.38 285 PHE A N 1
ATOM 2270 C CA . PHE A 1 285 ? 22.330 8.289 -24.913 1.00 91.38 285 PHE A CA 1
ATOM 2271 C C . PHE A 1 285 ? 23.033 9.567 -24.437 1.00 91.38 285 PHE A C 1
ATOM 2273 O O . PHE A 1 285 ? 23.489 9.703 -23.297 1.00 91.38 285 PHE A O 1
ATOM 2280 N N . GLN A 1 286 ? 23.139 10.553 -25.324 1.00 88.00 286 GLN A N 1
ATOM 2281 C CA . GLN A 1 286 ? 23.616 11.875 -24.952 1.00 88.00 286 GLN A CA 1
ATOM 2282 C C . GLN A 1 286 ? 22.591 12.604 -24.070 1.00 88.00 286 GLN A C 1
ATOM 2284 O O . GLN A 1 286 ? 21.390 12.557 -24.310 1.00 88.00 286 GLN A O 1
ATOM 2289 N N . LYS A 1 287 ? 23.080 13.312 -23.047 1.00 82.06 287 LYS A N 1
ATOM 2290 C CA . LYS A 1 287 ? 22.243 14.136 -22.153 1.00 82.06 287 LYS A CA 1
ATOM 2291 C C . LYS A 1 287 ? 22.085 15.579 -22.641 1.00 82.06 287 LYS A C 1
ATOM 2293 O O . LYS A 1 287 ? 21.297 16.341 -22.107 1.00 82.06 287 LYS A O 1
ATOM 2298 N N . ASN A 1 288 ? 22.897 15.989 -23.616 1.00 72.69 288 ASN A N 1
ATOM 2299 C CA . ASN A 1 288 ? 22.859 17.349 -24.128 1.00 72.69 288 ASN A CA 1
ATOM 2300 C C . ASN A 1 288 ? 21.849 17.434 -25.276 1.00 72.69 288 ASN A C 1
ATOM 2302 O O . ASN A 1 288 ? 22.034 16.787 -26.307 1.00 72.69 288 ASN A O 1
ATOM 2306 N N . PHE A 1 289 ? 20.810 18.244 -25.091 1.00 71.31 289 PHE A N 1
ATOM 2307 C CA . PHE A 1 289 ? 19.793 18.512 -26.105 1.00 71.31 289 PHE A CA 1
ATOM 2308 C C . PHE A 1 289 ? 20.180 19.657 -27.049 1.00 71.31 289 PHE A C 1
ATOM 2310 O O . PHE A 1 289 ? 19.518 19.849 -28.056 1.00 71.31 289 PHE A O 1
ATOM 2317 N N . ASN A 1 290 ? 21.278 20.374 -26.790 1.00 68.06 290 ASN A N 1
ATOM 2318 C CA . ASN A 1 290 ? 21.662 21.585 -27.527 1.00 68.06 290 ASN A CA 1
ATOM 2319 C C . ASN A 1 290 ? 22.341 21.317 -28.887 1.00 68.06 290 ASN A C 1
ATOM 2321 O O . ASN A 1 290 ? 22.945 22.223 -29.457 1.00 68.06 290 ASN A O 1
ATOM 2325 N N . GLY A 1 291 ? 22.327 20.082 -29.401 1.00 70.69 291 GLY A N 1
ATOM 2326 C CA . GLY A 1 291 ? 22.960 19.771 -30.683 1.00 70.69 291 GLY A CA 1
ATOM 2327 C C . GLY A 1 291 ? 22.923 18.297 -31.076 1.00 70.69 291 GLY A C 1
ATOM 2328 O O . GLY A 1 291 ? 22.779 17.403 -30.241 1.00 70.69 291 GLY A O 1
ATOM 2329 N N . GLY A 1 292 ? 23.083 18.034 -32.375 1.00 83.94 292 GLY A N 1
ATOM 2330 C CA . GLY A 1 292 ? 23.103 16.678 -32.923 1.00 83.94 292 GLY A CA 1
ATOM 2331 C C . GLY A 1 292 ? 21.754 15.965 -32.798 1.00 83.94 292 GLY A C 1
ATOM 2332 O O . GLY A 1 292 ? 20.708 16.588 -32.960 1.00 83.94 292 GLY A O 1
ATOM 2333 N N . HIS A 1 293 ? 21.790 14.655 -32.541 1.00 86.62 293 HIS A N 1
ATOM 2334 C CA . HIS A 1 293 ? 20.592 13.828 -32.363 1.00 86.62 293 HIS A CA 1
ATOM 2335 C C . HIS A 1 293 ? 20.324 13.648 -30.873 1.00 86.62 293 HIS A C 1
ATOM 2337 O O . HIS A 1 293 ? 21.112 13.005 -30.186 1.00 86.62 293 HIS A O 1
ATOM 2343 N N . PHE A 1 294 ? 19.230 14.197 -30.370 1.00 81.12 294 PHE A N 1
ATOM 2344 C CA . PHE A 1 294 ? 18.963 14.227 -28.931 1.00 81.12 294 PHE A CA 1
ATOM 2345 C C . PHE A 1 294 ? 17.868 13.249 -28.490 1.00 81.12 294 PHE A C 1
ATOM 2347 O O . PHE A 1 294 ? 17.782 12.916 -27.310 1.00 81.12 294 PHE A O 1
ATOM 2354 N N . CYS A 1 295 ? 17.043 12.784 -29.430 1.00 83.38 295 CYS A N 1
ATOM 2355 C CA . CYS A 1 295 ? 15.946 11.872 -29.148 1.00 83.38 295 CYS A CA 1
ATOM 2356 C C . CYS A 1 295 ? 16.441 10.422 -29.058 1.00 83.38 295 CYS A C 1
ATOM 2358 O O . CYS A 1 295 ? 17.253 9.951 -29.871 1.00 83.38 295 CYS A O 1
ATOM 2360 N N . ARG A 1 296 ? 15.916 9.687 -28.076 1.00 86.62 296 ARG A N 1
ATOM 2361 C CA . ARG A 1 296 ? 16.201 8.257 -27.905 1.00 86.62 296 ARG A CA 1
ATOM 2362 C C . ARG A 1 296 ? 15.324 7.372 -28.793 1.00 86.62 296 ARG A C 1
ATOM 2364 O O . ARG A 1 296 ? 15.767 6.293 -29.178 1.00 86.62 296 ARG A O 1
ATOM 2371 N N . HIS A 1 297 ? 14.157 7.863 -29.215 1.00 85.44 297 HIS A N 1
ATOM 2372 C CA . HIS A 1 297 ? 13.187 7.119 -30.033 1.00 85.44 297 HIS A CA 1
ATOM 2373 C C . HIS A 1 297 ? 13.302 7.374 -31.536 1.00 85.44 297 HIS A C 1
ATOM 2375 O O . HIS A 1 297 ? 12.916 6.521 -32.333 1.00 85.44 297 HIS A O 1
ATOM 2381 N N . CYS A 1 298 ? 13.871 8.502 -31.960 1.00 86.38 298 CYS A N 1
ATOM 2382 C CA . CYS A 1 298 ? 14.029 8.820 -33.375 1.00 86.38 298 CYS A CA 1
ATOM 2383 C C . CYS A 1 298 ? 15.376 9.480 -33.682 1.00 86.38 298 CYS A C 1
ATOM 2385 O O . CYS A 1 298 ? 16.131 9.875 -32.795 1.00 86.38 298 CYS A O 1
ATOM 2387 N N . PHE A 1 299 ? 15.684 9.581 -34.973 1.00 87.19 299 PHE A N 1
ATOM 2388 C CA . PHE A 1 299 ? 16.889 10.242 -35.470 1.00 87.19 299 PHE A CA 1
ATOM 2389 C C . PHE A 1 299 ? 16.675 11.733 -35.776 1.00 87.19 299 PHE A C 1
ATOM 2391 O O . PHE A 1 299 ? 17.323 12.276 -36.668 1.00 87.19 299 PHE A O 1
ATOM 2398 N N . ILE A 1 300 ? 15.770 12.410 -35.062 1.00 83.81 300 ILE A N 1
ATOM 2399 C CA . ILE A 1 300 ? 15.607 13.858 -35.219 1.00 83.81 300 ILE A CA 1
ATOM 2400 C C . ILE A 1 300 ? 16.889 14.583 -34.783 1.00 83.81 300 ILE A C 1
ATOM 2402 O O . ILE A 1 300 ? 17.535 14.213 -33.796 1.00 83.81 300 ILE A O 1
ATOM 2406 N N . THR A 1 301 ? 17.255 15.619 -35.529 1.00 83.75 301 THR A N 1
ATOM 2407 C CA . THR A 1 301 ? 18.354 16.522 -35.197 1.00 83.75 301 THR A CA 1
ATOM 2408 C C . THR A 1 301 ? 17.826 17.792 -34.537 1.00 83.75 301 THR A C 1
ATOM 2410 O O . THR A 1 301 ? 16.687 18.195 -34.763 1.00 83.75 301 THR A O 1
ATOM 2413 N N . HIS A 1 302 ? 18.668 18.460 -33.750 1.00 80.00 302 HIS A N 1
ATOM 2414 C CA . HIS A 1 302 ? 18.353 19.765 -33.154 1.00 80.00 302 HIS A CA 1
ATOM 2415 C C . HIS A 1 302 ? 17.933 20.812 -34.200 1.00 80.00 302 HIS A C 1
ATOM 2417 O O . HIS A 1 302 ? 17.046 21.616 -33.948 1.00 80.00 302 HIS A O 1
ATOM 2423 N N . GLU A 1 303 ? 18.509 20.772 -35.403 1.00 79.69 303 GLU A N 1
ATOM 2424 C CA . GLU A 1 303 ? 18.135 21.661 -36.516 1.00 79.69 303 GLU A CA 1
ATOM 2425 C C . GLU A 1 303 ? 16.672 21.484 -36.944 1.00 79.69 303 GLU A C 1
ATOM 2427 O O . GLU A 1 303 ? 16.000 22.450 -37.299 1.00 79.69 303 GLU A O 1
ATOM 2432 N N . ASN A 1 304 ? 16.155 20.261 -36.832 1.00 74.75 304 ASN A N 1
ATOM 2433 C CA . ASN A 1 304 ? 14.807 19.902 -37.254 1.00 74.75 304 ASN A CA 1
ATOM 2434 C C . ASN A 1 304 ? 13.774 20.004 -36.121 1.00 74.75 304 ASN A C 1
ATOM 2436 O O . ASN A 1 304 ? 12.602 19.719 -36.345 1.00 74.75 304 ASN A O 1
ATOM 2440 N N . GLN A 1 305 ? 14.166 20.430 -34.914 1.00 70.19 305 GLN A N 1
ATOM 2441 C CA . GLN A 1 305 ? 13.280 20.436 -33.739 1.00 70.19 305 GLN A CA 1
ATOM 2442 C C . GLN A 1 305 ? 12.100 21.418 -33.839 1.00 70.19 305 GLN A C 1
ATOM 2444 O O . GLN A 1 305 ? 11.135 21.307 -33.088 1.00 70.19 305 GLN A O 1
ATOM 2449 N N . HIS A 1 306 ? 12.197 22.416 -34.721 1.00 69.25 306 HIS A N 1
ATOM 2450 C CA . HIS A 1 306 ? 11.188 23.466 -34.885 1.00 69.25 306 HIS A CA 1
ATOM 2451 C C . HIS A 1 306 ? 10.251 23.231 -36.072 1.00 69.25 306 HIS A C 1
ATOM 2453 O O . HIS A 1 306 ? 9.303 23.996 -36.252 1.00 69.25 306 HIS A O 1
ATOM 2459 N N . ILE A 1 307 ? 10.520 22.216 -36.894 1.00 67.94 307 ILE A N 1
ATOM 2460 C CA . ILE A 1 307 ? 9.714 21.934 -38.077 1.00 67.94 307 ILE A CA 1
ATOM 2461 C C . ILE A 1 307 ? 8.436 21.195 -37.616 1.00 67.94 307 ILE A C 1
ATOM 2463 O O . ILE A 1 307 ? 8.520 20.300 -36.772 1.00 67.94 307 ILE A O 1
ATOM 2467 N N . PRO A 1 308 ? 7.240 21.569 -38.105 1.00 63.03 308 PRO A N 1
ATOM 2468 C CA . PRO A 1 308 ? 6.006 20.854 -37.793 1.00 63.03 308 PRO A CA 1
ATOM 2469 C C . PRO A 1 308 ? 6.076 19.380 -38.207 1.00 63.03 308 PRO A C 1
ATOM 2471 O O . PRO A 1 308 ? 6.600 19.045 -39.267 1.00 63.03 308 PRO A O 1
ATOM 2474 N N . LEU A 1 309 ? 5.491 18.492 -37.400 1.00 58.81 309 LEU A N 1
ATOM 2475 C CA . LEU A 1 309 ? 5.503 17.040 -37.637 1.00 58.81 309 LEU A CA 1
ATOM 2476 C C . LEU A 1 309 ? 4.945 16.615 -38.990 1.00 58.81 309 LEU A C 1
ATOM 2478 O O . LEU A 1 309 ? 5.370 15.605 -39.539 1.00 58.81 309 LEU A O 1
ATOM 2482 N N . THR A 1 310 ? 3.983 17.375 -39.514 1.00 60.56 310 THR A N 1
ATOM 2483 C CA . THR A 1 310 ? 3.357 17.123 -40.817 1.00 60.56 310 THR A CA 1
ATOM 2484 C C . THR A 1 310 ? 4.355 17.192 -41.965 1.00 60.56 310 THR A C 1
ATOM 2486 O O . THR A 1 310 ? 4.126 16.580 -43.006 1.00 60.56 310 THR A O 1
ATOM 2489 N N . ASP A 1 311 ? 5.471 17.888 -41.751 1.00 59.06 311 ASP A N 1
ATOM 2490 C CA . ASP A 1 311 ? 6.446 18.223 -42.780 1.00 59.06 311 ASP A CA 1
ATOM 2491 C C . ASP A 1 311 ? 7.764 17.445 -42.590 1.00 59.06 311 ASP A C 1
ATOM 2493 O O . ASP A 1 311 ? 8.690 17.583 -43.391 1.00 59.06 311 ASP A O 1
ATOM 2497 N N . ILE A 1 312 ? 7.855 16.591 -41.556 1.00 63.06 312 ILE A N 1
ATOM 2498 C CA . ILE A 1 312 ? 9.025 15.748 -41.279 1.00 63.06 312 ILE A CA 1
ATOM 2499 C C . ILE A 1 312 ? 8.646 14.268 -41.309 1.00 63.06 312 ILE A C 1
ATOM 2501 O O . ILE A 1 312 ? 7.862 13.773 -40.503 1.00 63.06 312 ILE A O 1
ATOM 2505 N N . SER A 1 313 ? 9.322 13.508 -42.168 1.00 64.50 313 SER A N 1
ATOM 2506 C CA . SER A 1 313 ? 9.353 12.050 -42.056 1.00 64.50 313 SER A CA 1
ATOM 2507 C C . SER A 1 313 ? 10.275 11.639 -40.904 1.00 64.50 313 SER A C 1
ATOM 2509 O O . SER A 1 313 ? 11.497 11.584 -41.068 1.00 64.50 313 SER A O 1
ATOM 2511 N N . PHE A 1 314 ? 9.710 11.316 -39.740 1.00 72.94 314 PHE A N 1
ATOM 2512 C CA . PHE A 1 314 ? 10.488 10.787 -38.621 1.00 72.94 314 PHE A CA 1
ATOM 2513 C C . PHE A 1 314 ? 11.023 9.398 -38.934 1.00 72.94 314 PHE A C 1
ATOM 2515 O O . PHE A 1 314 ? 10.277 8.476 -39.257 1.00 72.94 314 PHE A O 1
ATOM 2522 N N . VAL A 1 315 ? 12.338 9.236 -38.797 1.00 83.44 315 VAL A N 1
ATOM 2523 C CA . VAL A 1 315 ? 12.970 7.920 -38.865 1.00 83.44 315 VAL A CA 1
ATOM 2524 C C . VAL A 1 315 ? 13.096 7.387 -37.437 1.00 83.44 315 VAL A C 1
ATOM 2526 O O . VAL A 1 315 ? 13.941 7.888 -36.685 1.00 83.44 315 VAL A O 1
ATOM 2529 N N . PRO A 1 316 ? 12.289 6.387 -37.036 1.00 85.06 316 PRO A N 1
ATOM 2530 C CA . PRO A 1 316 ? 12.383 5.800 -35.709 1.00 85.06 316 PRO A CA 1
ATOM 2531 C C . PRO A 1 316 ? 13.710 5.058 -35.531 1.00 85.06 316 PRO A C 1
ATOM 2533 O O . PRO A 1 316 ? 14.307 4.516 -36.475 1.00 85.06 316 PRO A O 1
ATOM 2536 N N . ARG A 1 317 ? 14.178 5.015 -34.286 1.00 90.00 317 ARG A N 1
ATOM 2537 C CA . ARG A 1 317 ? 15.383 4.303 -33.885 1.00 90.00 317 ARG A CA 1
ATOM 2538 C C . ARG A 1 317 ? 15.048 2.838 -33.627 1.00 90.00 317 ARG A C 1
ATOM 2540 O O . ARG A 1 317 ? 14.731 2.434 -32.519 1.00 90.00 317 ARG A O 1
ATOM 2547 N N . SER A 1 318 ? 15.158 2.023 -34.670 1.00 90.88 318 SER A N 1
ATOM 2548 C CA . SER A 1 318 ? 15.047 0.567 -34.536 1.00 90.88 318 SER A CA 1
ATOM 2549 C C . SER A 1 318 ? 16.224 -0.019 -33.751 1.00 90.88 318 SER A C 1
ATOM 2551 O O . SER A 1 318 ? 17.360 0.424 -33.963 1.00 90.88 318 SER A O 1
ATOM 2553 N N . ARG A 1 319 ? 15.975 -1.102 -33.010 1.00 93.06 319 ARG A N 1
ATOM 2554 C CA . ARG A 1 319 ? 16.979 -1.941 -32.335 1.00 93.06 319 ARG A CA 1
ATOM 2555 C C . ARG A 1 319 ? 18.221 -2.221 -33.179 1.00 93.06 319 ARG A C 1
ATOM 2557 O O . ARG A 1 319 ? 19.307 -1.761 -32.854 1.00 93.06 319 ARG A O 1
ATOM 2564 N N . LEU A 1 320 ? 18.030 -2.786 -34.372 1.00 93.31 320 LEU A N 1
ATOM 2565 C CA . LEU A 1 320 ? 19.118 -3.104 -35.308 1.00 93.31 320 LEU A CA 1
ATOM 2566 C C . LEU A 1 320 ? 19.999 -1.901 -35.686 1.00 93.31 320 LEU A C 1
ATOM 2568 O O . LEU A 1 320 ? 21.204 -2.047 -35.883 1.00 93.31 320 LEU A O 1
ATOM 2572 N N . LYS A 1 321 ? 19.410 -0.710 -35.847 1.00 92.94 321 LYS A N 1
ATOM 2573 C CA . LYS A 1 321 ? 20.177 0.512 -36.148 1.00 92.94 321 LYS A CA 1
ATOM 2574 C C . LYS A 1 321 ? 20.926 1.003 -34.914 1.00 92.94 321 LYS A C 1
ATOM 2576 O O . LYS A 1 321 ? 22.068 1.427 -35.051 1.00 92.94 321 LYS A O 1
ATOM 2581 N N . HIS A 1 322 ? 20.299 0.948 -33.741 1.00 94.44 322 HIS A N 1
ATOM 2582 C CA . HIS A 1 322 ? 20.942 1.317 -32.484 1.00 94.44 322 HIS A CA 1
ATOM 2583 C C . HIS A 1 322 ? 22.145 0.415 -32.188 1.00 94.44 322 HIS A C 1
ATOM 2585 O O . HIS A 1 322 ? 23.238 0.937 -31.995 1.00 94.44 322 HIS A O 1
ATOM 2591 N N . ASP A 1 323 ? 21.991 -0.905 -32.305 1.00 94.19 323 ASP A N 1
ATOM 2592 C CA . ASP A 1 323 ? 23.071 -1.874 -32.079 1.00 94.19 323 ASP A CA 1
ATOM 2593 C C . ASP A 1 323 ? 24.261 -1.642 -33.015 1.00 94.19 323 ASP A C 1
ATOM 2595 O O . ASP A 1 323 ? 25.415 -1.696 -32.597 1.00 94.19 323 ASP A O 1
ATOM 2599 N N . LYS A 1 324 ? 24.009 -1.310 -34.289 1.00 95.00 324 LYS A N 1
ATOM 2600 C CA . LYS A 1 324 ? 25.077 -0.947 -35.238 1.00 95.00 324 LYS A CA 1
ATOM 2601 C C . LYS A 1 324 ? 25.862 0.283 -34.785 1.00 95.00 324 LYS A C 1
ATOM 2603 O O . LYS A 1 324 ? 27.084 0.296 -34.908 1.00 95.00 324 LYS A O 1
ATOM 2608 N N . ILE A 1 325 ? 25.173 1.301 -34.272 1.00 93.94 325 ILE A N 1
ATOM 2609 C CA . ILE A 1 325 ? 25.803 2.526 -33.765 1.00 93.94 325 ILE A CA 1
ATOM 2610 C C . ILE A 1 325 ? 26.619 2.210 -32.511 1.00 93.94 325 ILE A C 1
ATOM 2612 O O . ILE A 1 325 ? 27.775 2.614 -32.423 1.00 93.94 325 ILE A O 1
ATOM 2616 N N . VAL A 1 326 ? 26.052 1.449 -31.574 1.00 93.75 326 VAL A N 1
ATOM 2617 C CA . VAL A 1 326 ? 26.736 1.024 -30.348 1.00 93.75 326 VAL A CA 1
ATOM 2618 C C . VAL A 1 326 ? 27.990 0.212 -30.681 1.00 93.75 326 VAL A C 1
ATOM 2620 O O . VAL A 1 326 ? 29.070 0.546 -30.205 1.00 93.75 326 VAL A O 1
ATOM 2623 N N . ASN A 1 327 ? 27.893 -0.776 -31.573 1.00 93.12 327 ASN A N 1
ATOM 2624 C CA . ASN A 1 327 ? 29.035 -1.580 -32.015 1.00 93.12 327 ASN A CA 1
ATOM 2625 C C . ASN A 1 327 ? 30.117 -0.735 -32.696 1.00 93.12 327 ASN A C 1
ATOM 2627 O O . ASN A 1 327 ? 31.305 -0.952 -32.469 1.00 93.12 327 ASN A O 1
ATOM 2631 N N . HIS A 1 328 ? 29.724 0.262 -33.493 1.00 93.00 328 HIS A N 1
ATOM 2632 C CA . HIS A 1 328 ? 30.663 1.209 -34.090 1.00 93.00 328 HIS A CA 1
ATOM 2633 C C . HIS A 1 328 ? 31.382 2.061 -33.031 1.00 93.00 328 HIS A C 1
ATOM 2635 O O . HIS A 1 328 ? 32.585 2.289 -33.132 1.00 93.00 328 HIS A O 1
ATOM 2641 N N . ILE A 1 329 ? 30.670 2.501 -31.991 1.00 92.69 329 ILE A N 1
ATOM 2642 C CA . ILE A 1 329 ? 31.254 3.249 -30.871 1.00 92.69 329 ILE A CA 1
ATOM 2643 C C . ILE A 1 329 ? 32.229 2.370 -30.078 1.00 92.69 329 ILE A C 1
ATOM 2645 O O . ILE A 1 329 ? 33.331 2.821 -29.762 1.00 92.69 329 ILE A O 1
ATOM 2649 N N . ILE A 1 330 ? 31.857 1.117 -29.795 1.00 90.88 330 ILE A N 1
ATOM 2650 C CA . ILE A 1 330 ? 32.714 0.143 -29.102 1.00 90.88 330 ILE A CA 1
ATOM 2651 C C . ILE A 1 330 ? 33.990 -0.110 -29.911 1.00 90.88 330 ILE A C 1
ATOM 2653 O O . ILE A 1 330 ? 35.086 -0.011 -29.364 1.00 90.88 330 ILE A O 1
ATOM 2657 N N . ALA A 1 331 ? 33.864 -0.352 -31.219 1.00 90.00 331 ALA A N 1
ATOM 2658 C CA . ALA A 1 331 ? 35.003 -0.569 -32.112 1.00 90.00 331 ALA A CA 1
ATOM 2659 C C . ALA A 1 331 ? 35.963 0.636 -32.170 1.00 90.00 331 ALA A C 1
ATOM 2661 O O . ALA A 1 331 ? 37.159 0.462 -32.391 1.00 90.00 331 ALA A O 1
ATOM 2662 N N . ASN A 1 332 ? 35.456 1.847 -31.920 1.00 88.12 332 ASN A N 1
ATOM 2663 C CA . ASN A 1 332 ? 36.223 3.094 -31.890 1.00 88.12 332 ASN A CA 1
ATOM 2664 C C . ASN A 1 332 ? 36.594 3.557 -30.465 1.00 88.12 332 ASN A C 1
ATOM 2666 O O . ASN A 1 332 ? 36.847 4.744 -30.235 1.00 88.12 332 ASN A O 1
ATOM 2670 N N . ASN A 1 333 ? 36.647 2.635 -29.496 1.00 81.81 333 ASN A N 1
ATOM 2671 C CA . ASN A 1 333 ? 37.044 2.887 -28.104 1.00 81.81 333 ASN A CA 1
ATOM 2672 C C . ASN A 1 333 ? 36.194 3.942 -27.364 1.00 81.81 333 ASN A C 1
ATOM 2674 O O . ASN A 1 333 ? 36.704 4.638 -26.485 1.00 81.81 333 ASN A O 1
ATOM 2678 N N . GLY A 1 334 ? 34.915 4.111 -27.714 1.00 75.25 334 GLY A N 1
ATOM 2679 C CA . GLY A 1 334 ? 33.970 4.931 -26.940 1.00 75.25 334 GLY A CA 1
ATOM 2680 C C . GLY A 1 334 ? 34.228 6.442 -26.945 1.00 75.25 334 GLY A C 1
ATOM 2681 O O . GLY A 1 334 ? 33.594 7.177 -26.192 1.00 75.25 334 GLY A O 1
ATOM 2682 N N . ARG A 1 335 ? 35.161 6.938 -27.768 1.00 73.69 335 ARG A N 1
ATOM 2683 C CA . ARG A 1 335 ? 35.616 8.341 -27.705 1.00 73.69 335 ARG A CA 1
ATOM 2684 C C . ARG A 1 335 ? 34.666 9.347 -28.352 1.00 73.69 335 ARG A C 1
ATOM 2686 O O . ARG A 1 335 ? 34.861 10.548 -28.181 1.00 73.69 335 ARG A O 1
ATOM 2693 N N . GLN A 1 336 ? 33.656 8.889 -29.089 1.00 81.25 336 GLN A N 1
ATOM 2694 C CA . GLN A 1 336 ? 32.759 9.764 -29.838 1.00 81.25 336 GLN A CA 1
ATOM 2695 C C . GLN A 1 336 ? 31.294 9.385 -29.635 1.00 81.25 336 GLN A C 1
ATOM 2697 O O . GLN A 1 336 ? 30.919 8.217 -29.689 1.00 81.25 336 GLN A O 1
ATOM 2702 N N . THR A 1 337 ? 30.457 10.407 -29.451 1.00 86.06 337 THR A N 1
ATOM 2703 C CA . THR A 1 337 ? 29.002 10.268 -29.543 1.00 86.06 337 THR A CA 1
ATOM 2704 C C . THR A 1 337 ? 28.599 10.205 -31.012 1.00 86.06 337 THR A C 1
ATOM 2706 O O . THR A 1 337 ? 28.896 11.126 -31.773 1.00 86.06 337 THR A O 1
ATOM 2709 N N . VAL A 1 338 ? 27.902 9.144 -31.413 1.00 90.81 338 VAL A N 1
ATOM 2710 C CA . VAL A 1 338 ? 27.446 8.952 -32.795 1.00 90.81 338 VAL A CA 1
ATOM 2711 C C . VAL A 1 338 ? 25.927 8.928 -32.806 1.00 90.81 338 VAL A C 1
ATOM 2713 O O . VAL A 1 338 ? 25.307 8.126 -32.114 1.00 90.81 338 VAL A O 1
ATOM 2716 N N . GLN A 1 339 ? 25.317 9.842 -33.566 1.00 90.38 339 GLN A N 1
ATOM 2717 C CA . GLN A 1 339 ? 23.857 9.960 -33.694 1.00 90.38 339 GLN A CA 1
ATOM 2718 C C . GLN A 1 339 ? 23.123 9.919 -32.341 1.00 90.38 339 GLN A C 1
ATOM 2720 O O . GLN A 1 339 ? 22.099 9.246 -32.191 1.00 90.38 339 GLN A O 1
ATOM 2725 N N . GLY A 1 340 ? 23.663 10.631 -31.347 1.00 89.62 340 GLY A N 1
ATOM 2726 C CA . GLY A 1 340 ? 23.057 10.758 -30.021 1.00 89.62 340 GLY A CA 1
ATOM 2727 C C . GLY A 1 340 ? 23.321 9.606 -29.058 1.00 89.62 340 GLY A C 1
ATOM 2728 O O . GLY A 1 340 ? 22.815 9.631 -27.942 1.00 89.62 340 GLY A O 1
ATOM 2729 N N . VAL A 1 341 ? 24.103 8.604 -29.460 1.00 92.81 341 VAL A N 1
ATOM 2730 C CA . VAL A 1 341 ? 24.478 7.453 -28.630 1.00 92.81 341 VAL A CA 1
ATOM 2731 C C . VAL A 1 341 ? 25.918 7.636 -28.160 1.00 92.81 341 VAL A C 1
ATOM 2733 O O . VAL A 1 341 ? 26.795 7.965 -28.957 1.00 92.81 341 VAL A O 1
ATOM 2736 N N . LYS A 1 342 ? 26.152 7.446 -26.862 1.00 92.31 342 LYS A N 1
ATOM 2737 C CA . LYS A 1 342 ? 27.463 7.506 -26.203 1.00 92.31 342 LYS A CA 1
ATOM 2738 C C . LYS A 1 342 ? 28.107 6.137 -26.027 1.00 92.31 342 LYS A C 1
ATOM 2740 O O . LYS A 1 342 ? 29.326 6.064 -25.941 1.00 92.31 342 LYS A O 1
ATOM 2745 N N . GLY A 1 343 ? 27.316 5.072 -25.959 1.00 90.75 343 GLY A N 1
ATOM 2746 C CA . GLY A 1 343 ? 27.829 3.718 -25.791 1.00 90.75 343 GLY A CA 1
ATOM 2747 C C . GLY A 1 343 ? 26.746 2.746 -25.350 1.00 90.75 343 GLY A C 1
ATOM 2748 O O . GLY A 1 343 ? 25.562 2.989 -25.577 1.00 90.75 343 GLY A O 1
ATOM 2749 N N . LEU A 1 344 ? 27.176 1.651 -24.725 1.00 92.25 344 LEU A N 1
ATOM 2750 C CA . LEU A 1 344 ? 26.280 0.651 -24.152 1.00 92.25 344 LEU A CA 1
ATOM 2751 C C . LEU A 1 344 ? 25.436 1.248 -23.028 1.00 92.25 344 LEU A C 1
ATOM 2753 O O . LEU A 1 344 ? 25.889 2.096 -22.257 1.00 92.25 344 LEU A O 1
ATOM 2757 N N . SER A 1 345 ? 24.218 0.737 -22.909 1.00 92.06 345 SER A N 1
ATOM 2758 C CA . SER A 1 345 ? 23.402 0.962 -21.727 1.00 92.06 345 SER A CA 1
ATOM 2759 C C . SER A 1 345 ? 23.959 0.218 -20.521 1.00 92.06 345 SER A C 1
ATOM 2761 O O . SER A 1 345 ? 24.531 -0.867 -20.637 1.00 92.06 345 SER A O 1
ATOM 2763 N N . TRP A 1 346 ? 23.721 0.775 -19.336 1.00 89.56 346 TRP A N 1
ATOM 2764 C CA . TRP A 1 346 ? 24.059 0.129 -18.066 1.00 89.56 346 TRP A CA 1
ATOM 2765 C C . TRP A 1 346 ? 23.349 -1.212 -17.878 1.00 89.56 346 TRP A C 1
ATOM 2767 O O . TRP A 1 346 ? 23.828 -2.068 -17.147 1.00 89.56 346 TRP A O 1
ATOM 2777 N N . PHE A 1 347 ? 22.227 -1.401 -18.568 1.00 89.25 347 PHE A N 1
ATOM 2778 C CA . PHE A 1 347 ? 21.399 -2.596 -18.500 1.00 89.25 347 PHE A CA 1
ATOM 2779 C C . PHE A 1 347 ? 21.509 -3.469 -19.753 1.00 89.25 347 PHE A C 1
ATOM 2781 O O . PHE A 1 347 ? 20.627 -4.283 -20.001 1.00 89.25 347 PHE A O 1
ATOM 2788 N N . HIS A 1 348 ? 22.568 -3.313 -20.557 1.00 88.25 348 HIS A N 1
ATOM 2789 C CA . HIS A 1 348 ? 22.731 -4.087 -21.794 1.00 88.25 348 HIS A CA 1
ATOM 2790 C C . HIS A 1 348 ? 22.749 -5.611 -21.572 1.00 88.25 348 HIS A C 1
ATOM 2792 O O . HIS A 1 348 ? 22.287 -6.346 -22.440 1.00 88.25 348 HIS A O 1
ATOM 2798 N N . ASP A 1 349 ? 23.223 -6.068 -20.409 1.00 88.00 349 ASP A N 1
ATOM 2799 C CA . ASP A 1 349 ? 23.269 -7.488 -20.035 1.00 88.00 349 ASP A CA 1
ATOM 2800 C C . ASP A 1 349 ? 21.928 -8.033 -19.508 1.00 88.00 349 ASP A C 1
ATOM 2802 O O . ASP A 1 349 ? 21.771 -9.245 -19.338 1.00 88.00 349 ASP A O 1
ATOM 2806 N N . LEU A 1 350 ? 20.942 -7.170 -19.224 1.00 86.38 350 LEU A N 1
ATOM 2807 C CA . LEU A 1 350 ? 19.644 -7.617 -18.719 1.00 86.38 350 LEU A CA 1
ATOM 2808 C C . LEU A 1 350 ? 18.817 -8.247 -19.845 1.00 86.38 350 LEU A C 1
ATOM 2810 O O . LEU A 1 350 ? 18.453 -7.600 -20.829 1.00 86.38 350 LEU A O 1
ATOM 2814 N N . ILE A 1 351 ? 18.459 -9.520 -19.666 1.00 87.44 351 ILE A N 1
ATOM 2815 C CA . ILE A 1 351 ? 17.609 -10.257 -20.605 1.00 87.44 351 ILE A CA 1
ATOM 2816 C C . ILE A 1 351 ? 16.264 -9.536 -20.755 1.00 87.44 351 ILE A C 1
ATOM 2818 O O . ILE A 1 351 ? 15.573 -9.264 -19.777 1.00 87.44 351 ILE A O 1
ATOM 2822 N N . GLY A 1 352 ? 15.882 -9.251 -22.002 1.00 84.25 352 GLY A N 1
ATOM 2823 C CA . GLY A 1 352 ? 14.625 -8.571 -22.327 1.00 84.25 352 GLY A CA 1
ATOM 2824 C C . GLY A 1 352 ? 14.684 -7.043 -22.246 1.00 84.25 352 GLY A C 1
ATOM 2825 O O . GLY A 1 352 ? 13.708 -6.397 -22.621 1.00 84.25 352 GLY A O 1
ATOM 2826 N N . PHE A 1 353 ? 15.811 -6.457 -21.833 1.00 89.56 353 PHE A N 1
ATOM 2827 C CA . PHE A 1 353 ? 16.012 -5.012 -21.869 1.00 89.56 353 PHE A CA 1
ATOM 2828 C C . PHE A 1 353 ? 16.652 -4.573 -23.193 1.00 89.56 353 PHE A C 1
ATOM 2830 O O . PHE A 1 353 ? 17.600 -5.183 -23.688 1.00 89.56 353 PHE A O 1
ATOM 2837 N N . HIS A 1 354 ? 16.148 -3.485 -23.773 1.00 91.81 354 HIS A N 1
ATOM 2838 C CA . HIS A 1 354 ? 16.803 -2.782 -24.868 1.00 91.81 354 HIS A CA 1
ATOM 2839 C C . HIS A 1 354 ? 16.552 -1.277 -24.768 1.00 91.81 354 HIS A C 1
ATOM 2841 O O . HIS A 1 354 ? 15.420 -0.834 -24.592 1.00 91.81 354 HIS A O 1
ATOM 2847 N N . SER A 1 355 ? 17.592 -0.462 -24.925 1.00 89.25 355 SER A N 1
ATOM 2848 C CA . SER A 1 355 ? 17.549 0.977 -24.621 1.00 89.25 355 SER A CA 1
ATOM 2849 C C . SER A 1 355 ? 16.545 1.777 -25.451 1.00 89.25 355 SER A C 1
ATOM 2851 O O . SER A 1 355 ? 16.092 2.825 -25.003 1.00 89.25 355 SER A O 1
ATOM 2853 N N . THR A 1 356 ? 16.183 1.295 -26.642 1.00 88.50 356 THR A N 1
ATOM 2854 C CA . THR A 1 356 ? 15.192 1.947 -27.519 1.00 88.50 356 THR A CA 1
ATOM 2855 C C . THR A 1 356 ? 13.756 1.467 -27.310 1.00 88.50 356 THR A C 1
ATOM 2857 O O . THR A 1 356 ? 12.861 2.002 -27.948 1.00 88.50 356 THR A O 1
ATOM 2860 N N . GLU A 1 357 ? 13.538 0.423 -26.508 1.00 87.06 357 GLU A N 1
ATOM 2861 C CA . GLU A 1 357 ? 12.228 -0.238 -26.345 1.00 87.06 357 GLU A CA 1
ATOM 2862 C C . GLU A 1 357 ? 11.774 -0.253 -24.880 1.00 87.06 357 GLU A C 1
ATOM 2864 O O . GLU A 1 357 ? 10.585 -0.188 -24.589 1.00 87.06 357 GLU A O 1
ATOM 2869 N N . SER A 1 358 ? 12.723 -0.349 -23.949 1.00 86.31 358 SER A N 1
ATOM 2870 C CA . SER A 1 358 ? 12.468 -0.543 -22.521 1.00 86.31 358 SER A CA 1
ATOM 2871 C C . SER A 1 358 ? 12.537 0.747 -21.705 1.00 86.31 358 SER A C 1
ATOM 2873 O O . SER A 1 358 ? 12.140 0.751 -20.541 1.00 86.31 358 SER A O 1
ATOM 2875 N N . LEU A 1 359 ? 13.058 1.836 -22.279 1.00 83.62 359 LEU A N 1
ATOM 2876 C CA . LEU A 1 359 ? 13.046 3.153 -21.644 1.00 83.62 359 LEU A CA 1
ATOM 2877 C C . LEU A 1 359 ? 11.804 3.931 -22.096 1.00 83.62 359 LEU A C 1
ATOM 2879 O O . LEU A 1 359 ? 11.441 3.854 -23.267 1.00 83.62 359 LEU A O 1
ATOM 2883 N N . PRO A 1 360 ? 11.159 4.699 -21.200 1.00 77.25 360 PRO A N 1
ATOM 2884 C CA . PRO A 1 360 ? 9.979 5.489 -21.554 1.00 77.25 360 PRO A CA 1
ATOM 2885 C C . PRO A 1 360 ? 10.311 6.518 -22.650 1.00 77.25 360 PRO A C 1
ATOM 2887 O O . PRO A 1 360 ? 11.480 6.871 -22.773 1.00 77.25 360 PRO A O 1
ATOM 2890 N N . PRO A 1 361 ? 9.344 7.065 -23.407 1.00 71.00 361 PRO A N 1
ATOM 2891 C CA . PRO A 1 361 ? 9.529 8.198 -24.329 1.00 71.00 361 PRO A CA 1
ATOM 2892 C C . PRO A 1 361 ? 10.274 9.379 -23.707 1.00 71.00 361 PRO A C 1
ATOM 2894 O O . PRO A 1 361 ? 10.096 9.660 -22.519 1.00 71.00 361 PRO A O 1
ATOM 2897 N N . ASP A 1 362 ? 11.188 10.009 -24.459 1.00 69.50 362 ASP A N 1
ATOM 2898 C CA . ASP A 1 362 ? 11.864 11.216 -23.970 1.00 69.50 362 ASP A CA 1
ATOM 2899 C C . ASP A 1 362 ? 10.942 12.410 -24.091 1.00 69.50 362 ASP A C 1
ATOM 2901 O O . ASP A 1 362 ? 10.197 12.518 -25.055 1.00 69.50 362 ASP A O 1
ATOM 2905 N N . ILE A 1 363 ? 11.003 13.316 -23.117 1.00 64.62 363 ILE A N 1
ATOM 2906 C CA . ILE A 1 363 ? 10.108 14.467 -23.110 1.00 64.62 363 ILE A CA 1
ATOM 2907 C C . ILE A 1 363 ? 10.250 15.292 -24.390 1.00 64.62 363 ILE A C 1
ATOM 2909 O O . ILE A 1 363 ? 9.283 15.867 -24.855 1.00 64.62 363 ILE A O 1
ATOM 2913 N N . MET A 1 364 ? 11.432 15.324 -25.006 1.00 59.88 364 MET A N 1
ATOM 2914 C CA . MET A 1 364 ? 11.620 16.039 -26.261 1.00 59.88 364 MET A CA 1
ATOM 2915 C C . MET A 1 364 ? 10.958 15.330 -27.449 1.00 59.88 364 MET A C 1
ATOM 2917 O O . MET A 1 364 ? 10.549 16.013 -28.380 1.00 59.88 364 MET A O 1
ATOM 2921 N N . HIS A 1 365 ? 10.805 14.008 -27.412 1.00 60.38 365 HIS A N 1
ATOM 2922 C CA . HIS A 1 365 ? 9.974 13.224 -28.316 1.00 60.38 365 HIS A CA 1
ATOM 2923 C C . HIS A 1 365 ? 8.511 13.595 -28.114 1.00 60.38 365 HIS A C 1
ATOM 2925 O O . HIS A 1 365 ? 7.894 14.020 -29.074 1.00 60.38 365 HIS A O 1
ATOM 2931 N N . ASP A 1 366 ? 8.006 13.592 -26.879 1.00 60.53 366 ASP A N 1
ATOM 2932 C CA . ASP A 1 366 ? 6.616 13.975 -26.583 1.00 60.53 366 ASP A CA 1
ATOM 2933 C C . ASP A 1 366 ? 6.315 15.431 -27.009 1.00 60.53 366 ASP A C 1
ATOM 2935 O O . ASP A 1 366 ? 5.241 15.752 -27.523 1.00 60.53 366 ASP A O 1
ATOM 2939 N N . ILE A 1 367 ? 7.295 16.328 -26.843 1.00 56.38 367 ILE A N 1
ATOM 2940 C CA . ILE A 1 367 ? 7.228 17.734 -27.266 1.00 56.38 367 ILE A CA 1
ATOM 2941 C C . ILE A 1 367 ? 7.294 17.871 -28.789 1.00 56.38 367 ILE A C 1
ATOM 2943 O O . ILE A 1 367 ? 6.563 18.688 -29.353 1.00 56.38 367 ILE A O 1
ATOM 2947 N N . ALA A 1 368 ? 8.173 17.113 -29.451 1.00 49.78 368 ALA A N 1
ATOM 2948 C CA . ALA A 1 368 ? 8.331 17.138 -30.902 1.00 49.78 368 ALA A CA 1
ATOM 2949 C C . ALA A 1 368 ? 7.121 16.509 -31.595 1.00 49.78 368 ALA A C 1
ATOM 2951 O O . ALA A 1 368 ? 6.619 17.108 -32.536 1.00 49.78 368 ALA A O 1
ATOM 2952 N N . GLU A 1 369 ? 6.614 15.384 -31.075 1.00 54.25 369 GLU A N 1
ATOM 2953 C CA . GLU A 1 369 ? 5.364 14.702 -31.447 1.00 54.25 369 GLU A CA 1
ATOM 2954 C C . GLU A 1 369 ? 4.110 15.519 -31.145 1.00 54.25 369 GLU A 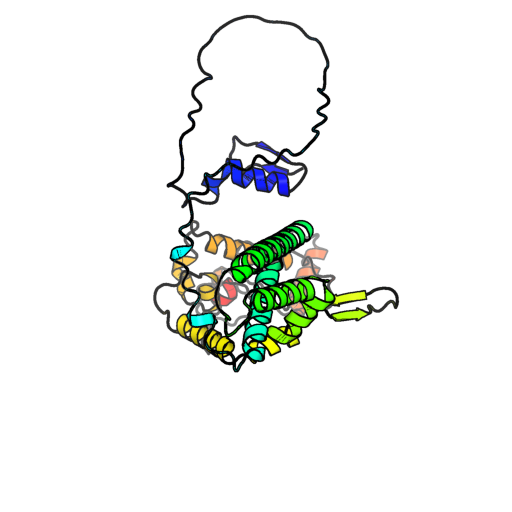C 1
ATOM 2956 O O . GLU A 1 369 ? 3.017 15.144 -31.575 1.00 54.25 369 GLU A O 1
ATOM 2961 N N . GLY A 1 370 ? 4.274 16.680 -30.498 1.00 48.12 370 GLY A N 1
ATOM 2962 C CA . GLY A 1 370 ? 3.228 17.669 -30.323 1.00 48.12 370 GLY A CA 1
ATOM 2963 C C . GLY A 1 370 ? 1.955 17.032 -29.802 1.00 48.12 370 GLY A C 1
ATOM 2964 O O . GLY A 1 370 ? 0.909 17.350 -30.346 1.00 48.12 370 GLY A O 1
ATOM 2965 N N . SER A 1 371 ? 2.059 16.107 -28.834 1.00 43.25 371 SER A N 1
ATOM 2966 C CA . SER A 1 371 ? 0.954 15.281 -28.329 1.00 43.25 371 SER A CA 1
ATOM 2967 C C . SER A 1 371 ? -0.068 14.943 -29.403 1.00 43.25 371 SER A C 1
ATOM 2969 O O . SER A 1 371 ? -1.040 15.683 -29.581 1.00 43.25 371 SER A O 1
ATOM 2971 N N . THR A 1 372 ? 0.095 13.815 -30.089 1.00 33.34 372 THR A N 1
ATOM 2972 C CA . THR A 1 372 ? -1.009 13.245 -30.857 1.00 33.34 372 THR A CA 1
ATOM 2973 C C . THR A 1 372 ? -2.234 13.141 -29.955 1.00 33.34 372 THR A C 1
ATOM 2975 O O . THR A 1 372 ? -2.357 12.228 -29.140 1.00 33.34 372 THR A O 1
ATOM 2978 N N . ALA A 1 373 ? -3.139 14.102 -30.114 1.00 33.38 373 ALA A N 1
ATOM 2979 C CA . ALA A 1 373 ? -4.522 13.966 -29.752 1.00 33.38 373 ALA A CA 1
ATOM 2980 C C . ALA A 1 373 ? -5.043 12.753 -30.524 1.00 33.38 373 ALA A C 1
ATOM 2982 O O . ALA A 1 373 ? -5.124 12.762 -31.756 1.00 33.38 373 ALA A O 1
ATOM 2983 N N . ARG A 1 374 ? -5.362 11.701 -29.781 1.00 30.39 374 ARG A N 1
ATOM 2984 C CA . ARG A 1 374 ? -6.502 10.848 -30.077 1.00 30.39 374 ARG A CA 1
ATOM 2985 C C . ARG A 1 374 ? -7.359 10.769 -28.835 1.00 30.39 374 ARG A C 1
ATOM 2987 O O . ARG A 1 374 ? -6.772 10.592 -27.745 1.00 30.39 374 ARG A O 1
#

Radius of gyration: 32.43 Å; chains: 1; bounding box: 86×67×89 Å

Foldseek 3Di:
DDFDPLDVPRRDDDPDPVVVVVCCCPPVVCVVCVPPPPDDPDPDPDDDDDDDDDDDDDDDDDDDDDDPDDDDPPDDPPDPPDDDPPVPDDCPVVPPPPPPPPVVVLVLLLVLLVVLCCVCPVVVDDPVVSVVVLVVVLVVLVVVLVVLVVVVVPDDDDPDRVSVVSVSSSVSSCQCSVDPVSSVVSCCVRVVDFDFDWDQDPDNPDIDTHGPVVSVVVSQCVPPVSVVVVVVVVVVVVPPLDDDPPVVVCLVQVPDPPPPLPDPPDPVNVVLLCLQQVLCQQLQFDSDLCFAAAWLFWLDTNVCLPPAPVPDDTHTDDQVNVVVQQVVCVVVVQPDDDSGGSHHGPCNVPPPDHSNPNGDGRSSNCVSVVPPDD

Secondary structure (DSSP, 8-state):
-EE--SSTTT--EESSHHHHHHHHHHHSHHHH-TT-TT---------SS------------------------------------GGG---HHHHS-GGGHHHHHHHHHHHHHHHHHIIIIIS---HHHHHHHHHHHHHHHHHHHHHHHHHHTSS---SS-HHHHHHHHHHHHHHHTS-HHHHHHHHHHHH---PPEEEE-SSTT-EEEE--HHHHHHHHHT-HHHHHHHHHHHHHHHH--S----HHHHHHTTSSHHHHTT-TT-HHHHHHHHHHHHHHHHTTB----SSSB--SSB--BGGGTTS-GGG----B--HHHHHHHHHHHHHTTT-S-BTTB-S--TTTTSTT--TTTSSPPPHHHHHHTT----